Protein AF-A0ABD5VL37-F1 (afdb_monomer)

Sequence (344 aa):
MATPQQPAGGASASKTIEQARKVGYVAFLQRVPFAVDAHRLGYATGICEDYTLQQSQYANVDVPVSVLDNDFRDPDVERWTRVFERHEPNVGIIGDAFTEAEAREYVEVAQELRRAYPEATLVIVPKCEAAFDVIPDWVVLGYPAGSHAGKADHTPEEYSALADWRGRRLHLLGGAPQRRWTLIQELTQPTVTGLEPANIVGMDYNGFFANALRYGDVWYPVQPHWRTHDDSSLRERVRMSLEHAKAYWQQRGVWATHEDQSAVLSPDDPVFATRGTPFDPTEAELFDCEFGQPGGDEGSGVLVEYDDGIVLAYTSQKHRRFLEHRTGVYREHGDPQRVRAQQS

Organism: NCBI:txid755308

Solvent-accessible surface area (backbone atoms only — not comparable to full-atom values): 19843 Å² total; per-residue (Å²): 138,82,81,84,79,75,80,80,77,80,76,77,72,85,67,52,56,66,61,17,52,33,20,58,36,45,33,38,56,45,37,60,70,57,27,58,54,38,42,78,73,39,30,39,20,19,34,41,64,87,55,69,48,66,37,90,82,41,68,54,42,42,76,66,46,38,31,37,38,49,43,79,90,67,74,49,62,69,61,39,49,58,48,41,73,72,56,66,29,50,28,38,37,64,44,76,13,68,38,48,65,51,28,49,53,53,46,53,53,48,55,55,47,40,73,79,40,71,82,44,46,48,27,43,23,62,61,27,55,62,14,60,81,61,53,55,82,88,47,26,36,38,41,84,37,44,92,60,65,79,76,94,54,80,57,68,76,78,40,47,56,75,72,78,52,32,62,33,38,30,30,35,41,37,28,59,70,70,53,42,52,54,48,51,47,71,44,25,46,88,47,99,83,66,55,53,44,16,33,33,48,31,36,37,46,56,59,47,54,55,39,16,70,75,64,37,22,28,49,41,62,78,80,67,43,75,44,72,46,84,95,53,55,60,66,54,30,28,50,50,20,52,53,32,49,50,52,49,30,48,78,68,57,27,58,42,82,42,87,73,77,94,57,41,88,55,52,82,66,81,71,67,48,96,52,107,52,86,61,77,72,55,83,66,67,68,60,75,68,58,79,60,61,96,89,53,85,65,40,40,59,40,78,45,75,41,97,86,72,52,72,43,77,30,70,12,64,56,57,38,55,54,45,28,72,72,72,71,55,74,81,78,90,80,72,102,80,80,92,74,85,82,86,128

Structure (mmCIF, N/CA/C/O backbone):
data_AF-A0ABD5VL37-F1
#
_entry.id   AF-A0ABD5VL37-F1
#
loop_
_atom_site.group_PDB
_atom_site.id
_atom_site.type_symbol
_atom_site.label_atom_id
_atom_site.label_alt_id
_atom_site.label_comp_id
_atom_site.label_asym_id
_atom_site.label_entity_id
_atom_site.label_seq_id
_atom_site.pdbx_PDB_ins_code
_atom_site.Cartn_x
_atom_site.Cartn_y
_atom_site.Cartn_z
_atom_site.occupancy
_atom_site.B_iso_or_equiv
_atom_site.auth_seq_id
_atom_site.auth_comp_id
_atom_site.auth_asym_id
_atom_site.auth_atom_id
_atom_site.pdbx_PDB_model_num
ATOM 1 N N . MET A 1 1 ? -25.085 -36.045 28.035 1.00 38.19 1 MET A N 1
ATOM 2 C CA . MET A 1 1 ? -25.326 -34.662 27.579 1.00 38.19 1 MET A CA 1
ATOM 3 C C . MET A 1 1 ? -24.043 -33.890 27.807 1.00 38.19 1 MET A C 1
ATOM 5 O O . MET A 1 1 ? -23.740 -33.570 28.947 1.00 38.19 1 MET A O 1
ATOM 9 N N . ALA A 1 2 ? -23.234 -33.746 26.758 1.00 33.22 2 ALA A N 1
ATOM 10 C CA . ALA A 1 2 ? -21.977 -33.011 26.804 1.00 33.22 2 ALA A CA 1
ATOM 11 C C . ALA A 1 2 ? -22.249 -31.580 26.334 1.00 33.22 2 ALA A C 1
ATOM 13 O O . ALA A 1 2 ? -22.802 -31.376 25.255 1.00 33.22 2 ALA A O 1
ATOM 14 N N . THR A 1 3 ? -21.925 -30.614 27.183 1.00 30.27 3 THR A N 1
ATOM 15 C CA . THR A 1 3 ? -22.010 -29.184 26.890 1.00 30.27 3 THR A CA 1
ATOM 16 C C . THR A 1 3 ? -21.014 -28.845 25.775 1.00 30.27 3 THR A C 1
ATOM 18 O O . THR A 1 3 ? -19.848 -29.225 25.906 1.00 30.27 3 THR A O 1
ATOM 21 N N . PRO A 1 4 ? -21.403 -28.146 24.695 1.00 34.78 4 PRO A N 1
ATOM 22 C CA . PRO A 1 4 ? -20.442 -27.705 23.696 1.00 34.78 4 PRO A CA 1
ATOM 23 C C . PRO A 1 4 ? -19.591 -26.579 24.288 1.00 34.78 4 PRO A C 1
ATOM 25 O O . PRO A 1 4 ? -20.112 -25.545 24.706 1.00 34.78 4 PRO A O 1
ATOM 28 N N . GLN A 1 5 ? -18.278 -26.793 24.335 1.00 34.94 5 GLN A N 1
ATOM 29 C CA . GLN A 1 5 ? -17.292 -25.749 24.595 1.00 34.94 5 GLN A CA 1
ATOM 30 C C . GLN A 1 5 ? -17.316 -24.752 23.429 1.00 34.94 5 GLN A C 1
ATOM 32 O O . GLN A 1 5 ? -17.053 -25.123 22.286 1.00 34.94 5 GLN A O 1
ATOM 37 N N . GLN A 1 6 ? -17.643 -23.492 23.721 1.00 32.31 6 GLN A N 1
ATOM 38 C CA . GLN A 1 6 ? -17.420 -22.378 22.800 1.00 32.31 6 GLN A CA 1
ATOM 39 C C . GLN A 1 6 ? -15.919 -22.273 22.479 1.00 32.31 6 GLN A C 1
ATOM 41 O O . GLN A 1 6 ? -15.103 -22.391 23.401 1.00 32.31 6 GLN A O 1
ATOM 46 N N . PRO A 1 7 ? -15.523 -22.023 21.219 1.00 37.34 7 PRO A N 1
ATOM 47 C CA . PRO A 1 7 ? -14.140 -21.699 20.918 1.00 37.34 7 PRO A CA 1
ATOM 48 C C . PRO A 1 7 ? -13.801 -20.346 21.551 1.00 37.34 7 PRO A C 1
ATOM 50 O O . PRO A 1 7 ? -14.548 -19.375 21.423 1.00 37.34 7 PRO A O 1
ATOM 53 N N . ALA A 1 8 ? -12.681 -20.314 22.269 1.00 36.66 8 ALA A N 1
ATOM 54 C CA . ALA A 1 8 ? -12.146 -19.120 22.897 1.00 36.66 8 ALA A CA 1
ATOM 55 C C . ALA A 1 8 ? -11.928 -18.029 21.838 1.00 36.66 8 ALA A C 1
ATOM 57 O O . ALA A 1 8 ? -11.083 -18.168 20.955 1.00 36.66 8 ALA A O 1
ATOM 58 N N . GLY A 1 9 ? -12.696 -16.943 21.937 1.00 30.75 9 GLY A N 1
ATOM 59 C CA . GLY A 1 9 ? -12.384 -15.698 21.250 1.00 30.75 9 GLY A CA 1
ATOM 60 C C . GLY A 1 9 ? -11.008 -15.229 21.711 1.00 30.75 9 GLY A C 1
ATOM 61 O O . GLY A 1 9 ? -10.7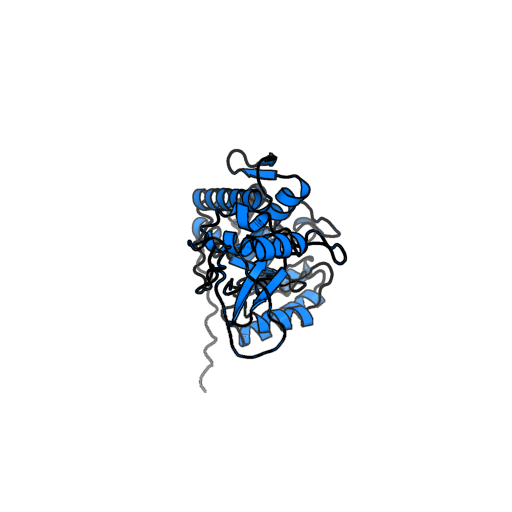87 -15.022 22.904 1.00 30.75 9 GLY A O 1
ATOM 62 N N . GLY A 1 10 ? -10.067 -15.129 20.774 1.00 30.67 10 GLY A N 1
ATOM 63 C CA . GLY A 1 10 ? -8.732 -14.620 21.046 1.00 30.67 10 GLY A CA 1
ATOM 64 C C . GLY A 1 10 ? -8.817 -13.165 21.486 1.00 30.67 10 GLY A C 1
ATOM 65 O O . GLY A 1 10 ? -9.015 -12.279 20.660 1.00 30.67 10 GLY A O 1
ATOM 66 N N . ALA A 1 11 ? -8.668 -12.918 22.785 1.00 35.88 11 ALA A N 1
ATOM 67 C CA . ALA A 1 11 ? -8.413 -11.585 23.304 1.00 35.88 11 ALA A CA 1
ATOM 68 C C . ALA A 1 11 ? -7.087 -11.086 22.706 1.00 35.88 11 ALA A C 1
ATOM 70 O O . ALA A 1 11 ? -6.032 -11.682 22.935 1.00 35.88 11 ALA A O 1
ATOM 71 N N . SER A 1 12 ? -7.150 -10.020 21.907 1.00 42.72 12 SER A N 1
ATOM 72 C CA . SER A 1 12 ? -5.971 -9.343 21.371 1.00 42.72 12 SER A CA 1
ATOM 73 C C . SER A 1 12 ? -5.113 -8.848 22.535 1.00 42.72 12 SER A C 1
ATOM 75 O O . SER A 1 12 ? -5.528 -7.964 23.282 1.00 42.72 12 SER A O 1
ATOM 77 N N . ALA A 1 13 ? -3.920 -9.416 22.711 1.00 46.31 13 ALA A N 1
ATOM 78 C CA . ALA A 1 13 ? -2.934 -8.863 23.629 1.00 46.31 13 ALA A CA 1
ATOM 79 C C . ALA A 1 13 ? -2.630 -7.412 23.215 1.00 46.31 13 ALA A C 1
ATOM 81 O O . ALA A 1 13 ? -2.354 -7.161 22.041 1.00 46.31 13 ALA A O 1
ATOM 82 N N . SER A 1 14 ? -2.689 -6.470 24.164 1.00 53.75 14 SER A N 1
ATOM 83 C CA . SER A 1 14 ? -2.317 -5.061 23.964 1.00 53.75 14 SER A CA 1
ATOM 84 C C . SER A 1 14 ? -0.944 -4.980 23.286 1.00 53.75 14 SER A C 1
ATOM 86 O O . SER A 1 14 ? 0.082 -5.229 23.926 1.00 53.75 14 SER A O 1
ATOM 88 N N . LYS A 1 15 ? -0.912 -4.646 21.990 1.00 65.88 15 LYS A N 1
ATOM 89 C CA . LYS A 1 15 ? 0.337 -4.415 21.257 1.00 65.88 15 LYS A CA 1
ATOM 90 C C . LYS A 1 15 ? 0.992 -3.147 21.783 1.00 65.88 15 LYS A C 1
ATOM 92 O O . LYS A 1 15 ? 0.322 -2.144 22.017 1.00 65.88 15 LYS A O 1
ATOM 97 N N . THR A 1 16 ? 2.313 -3.157 21.930 1.00 85.94 16 THR A N 1
ATOM 98 C CA . THR A 1 16 ? 3.035 -1.908 22.201 1.00 85.94 16 THR A CA 1
ATOM 99 C C . THR A 1 16 ? 2.900 -0.968 20.999 1.00 85.94 16 THR A C 1
ATOM 101 O O . THR A 1 16 ? 2.734 -1.421 19.867 1.00 85.94 16 THR A O 1
ATOM 104 N N . ILE A 1 17 ? 3.021 0.346 21.208 1.00 87.56 17 ILE A N 1
ATOM 105 C CA . ILE A 1 17 ? 2.983 1.343 20.116 1.00 87.56 17 ILE A CA 1
ATOM 106 C C . ILE A 1 17 ? 4.009 1.003 19.024 1.00 87.56 17 ILE A C 1
ATOM 108 O O . ILE A 1 17 ? 3.740 1.137 17.832 1.00 87.56 17 ILE A O 1
ATOM 112 N N . GLU A 1 18 ? 5.186 0.517 19.426 1.00 87.88 18 GLU A N 1
ATOM 113 C CA . GLU A 1 18 ? 6.237 0.097 18.499 1.00 87.88 18 GLU A CA 1
ATOM 114 C C . GLU A 1 18 ? 5.817 -1.094 17.634 1.00 87.88 18 GLU A C 1
ATOM 116 O O . GLU A 1 18 ? 6.098 -1.106 16.439 1.00 87.88 18 GLU A O 1
ATOM 121 N N . GLN A 1 19 ? 5.116 -2.070 18.214 1.00 89.25 19 GLN A N 1
ATOM 122 C CA . GLN A 1 19 ? 4.561 -3.202 17.471 1.00 89.25 19 GLN A CA 1
ATOM 123 C C . GLN A 1 19 ? 3.392 -2.779 16.579 1.00 89.25 19 GLN A C 1
ATOM 125 O O . GLN A 1 19 ? 3.244 -3.310 15.486 1.00 89.25 19 GLN A O 1
ATOM 130 N N . ALA A 1 20 ? 2.572 -1.834 17.039 1.00 91.06 20 ALA A N 1
ATOM 131 C CA . ALA A 1 20 ? 1.397 -1.347 16.327 1.00 91.06 20 ALA A CA 1
ATOM 132 C C . ALA A 1 20 ? 1.752 -0.533 15.071 1.00 91.06 20 ALA A C 1
ATOM 134 O O . ALA A 1 20 ? 1.003 -0.551 14.098 1.00 91.06 20 ALA A O 1
ATOM 135 N N . ARG A 1 21 ? 2.901 0.157 15.067 1.00 93.00 21 ARG A N 1
ATOM 136 C CA . ARG A 1 21 ? 3.382 0.941 13.914 1.00 93.00 21 ARG A CA 1
ATOM 137 C C . ARG A 1 21 ? 4.288 0.174 12.947 1.00 93.00 21 ARG A C 1
ATOM 139 O O . ARG A 1 21 ? 4.604 0.704 11.883 1.00 93.00 21 ARG A O 1
ATOM 146 N N . LYS A 1 22 ? 4.788 -1.004 13.333 1.00 92.75 22 LYS A N 1
ATOM 147 C CA . LYS A 1 22 ? 5.688 -1.804 12.496 1.00 92.75 22 LYS A CA 1
ATOM 148 C C . LYS A 1 22 ? 4.857 -2.587 11.486 1.00 92.75 22 LYS A C 1
ATOM 150 O O . LYS A 1 22 ? 4.144 -3.512 11.864 1.00 92.75 22 LYS A O 1
ATOM 155 N N . VAL A 1 23 ? 4.966 -2.216 10.215 1.00 93.81 23 VAL A N 1
ATOM 156 C CA . VAL A 1 23 ? 4.170 -2.836 9.149 1.00 93.81 23 VAL A CA 1
ATOM 157 C C . VAL A 1 23 ? 4.763 -4.165 8.710 1.00 93.81 23 VAL A C 1
ATOM 159 O O . VAL A 1 23 ? 5.974 -4.343 8.786 1.00 93.81 23 VAL A O 1
ATOM 162 N N . GLY A 1 24 ? 3.925 -5.084 8.230 1.00 93.12 24 GLY A N 1
ATOM 163 C CA . GLY A 1 24 ? 4.374 -6.343 7.631 1.00 93.12 24 GLY A CA 1
ATOM 164 C C . GLY A 1 24 ? 4.914 -6.168 6.211 1.00 93.12 24 GLY A C 1
ATOM 165 O O . GLY A 1 24 ? 5.783 -6.923 5.791 1.00 93.12 24 GLY A O 1
ATOM 166 N N . TYR A 1 25 ? 4.437 -5.151 5.491 1.00 94.75 25 TYR A N 1
ATOM 167 C CA . TYR A 1 25 ? 4.858 -4.849 4.126 1.00 94.75 25 TYR A CA 1
ATOM 168 C C . TYR A 1 25 ? 4.702 -3.362 3.796 1.00 94.75 25 TYR A C 1
ATOM 170 O O . TYR A 1 25 ? 3.870 -2.651 4.367 1.00 94.75 25 TYR A O 1
ATOM 178 N N . VAL A 1 26 ? 5.495 -2.907 2.828 1.00 95.69 26 VAL A N 1
ATOM 179 C CA . VAL A 1 26 ? 5.288 -1.646 2.112 1.00 95.69 26 VAL A CA 1
ATOM 180 C C . VAL A 1 26 ? 5.194 -1.994 0.636 1.00 95.69 26 VAL A C 1
ATOM 182 O O . VAL A 1 26 ? 6.132 -2.564 0.080 1.00 95.69 26 VAL A O 1
ATOM 185 N N . ALA A 1 27 ? 4.058 -1.688 0.026 1.00 95.06 27 ALA A N 1
ATOM 186 C CA . ALA A 1 27 ? 3.732 -2.108 -1.321 1.00 95.06 27 ALA A CA 1
ATOM 187 C C . ALA A 1 27 ? 4.026 -1.021 -2.358 1.00 95.06 27 ALA A C 1
ATOM 189 O O . ALA A 1 27 ? 3.894 0.182 -2.098 1.00 95.06 27 ALA A O 1
ATOM 190 N N . PHE A 1 28 ? 4.415 -1.463 -3.548 1.00 94.81 28 PHE A N 1
ATOM 191 C CA . PHE A 1 28 ? 4.570 -0.624 -4.725 1.00 94.81 28 PHE A CA 1
ATOM 192 C C . PHE A 1 28 ? 4.006 -1.355 -5.943 1.00 94.81 28 PHE A C 1
ATOM 194 O O . PHE A 1 28 ? 4.537 -2.377 -6.379 1.00 94.81 28 PHE A O 1
ATOM 201 N N . LEU A 1 29 ? 2.895 -0.838 -6.462 1.00 92.06 29 LEU A N 1
ATOM 202 C CA . LEU A 1 29 ? 2.087 -1.482 -7.488 1.00 92.06 29 LEU A CA 1
ATOM 203 C C . LEU A 1 29 ? 2.342 -0.758 -8.803 1.00 92.06 29 LEU A C 1
ATOM 205 O O . LEU A 1 29 ? 1.672 0.217 -9.149 1.00 92.06 29 LEU A O 1
ATOM 209 N N . GLN A 1 30 ? 3.392 -1.181 -9.496 1.00 85.56 30 GLN A N 1
ATOM 210 C CA . GLN A 1 30 ? 3.755 -0.687 -10.817 1.00 85.56 30 GLN A CA 1
ATOM 211 C C . GLN A 1 30 ? 4.263 -1.835 -11.671 1.00 85.56 30 GLN A C 1
ATOM 213 O O . GLN A 1 30 ? 4.620 -2.899 -11.177 1.00 85.56 30 GLN A O 1
ATOM 218 N N . ARG A 1 31 ? 4.299 -1.596 -12.976 1.00 80.56 31 ARG A N 1
ATOM 219 C CA . ARG A 1 31 ? 4.745 -2.568 -13.971 1.00 80.56 31 ARG A CA 1
ATOM 220 C C . ARG A 1 31 ? 6.269 -2.678 -13.982 1.00 80.56 31 ARG A C 1
ATOM 222 O O . ARG A 1 31 ? 6.979 -1.859 -13.385 1.00 80.56 31 ARG A O 1
ATOM 229 N N . VAL A 1 32 ? 6.792 -3.675 -14.685 1.00 77.69 32 VAL A N 1
ATOM 230 C CA . VAL A 1 32 ? 8.220 -3.715 -15.015 1.00 77.69 32 VAL A CA 1
ATOM 231 C C . VAL A 1 32 ? 8.608 -2.465 -15.827 1.00 77.69 32 VAL A C 1
ATOM 233 O O . VAL A 1 32 ? 7.781 -1.934 -16.572 1.00 77.69 32 VAL A O 1
ATOM 236 N N . PRO A 1 33 ? 9.837 -1.949 -15.674 1.00 82.75 33 PRO A N 1
ATOM 237 C CA . PRO A 1 33 ? 10.922 -2.462 -14.829 1.00 82.75 33 PRO A CA 1
ATOM 238 C C . PRO A 1 33 ? 10.853 -2.013 -13.357 1.00 82.75 33 PRO A C 1
ATOM 240 O O . PRO A 1 33 ? 11.613 -2.509 -12.531 1.00 82.75 33 PRO A O 1
ATOM 243 N N . PHE A 1 34 ? 9.936 -1.114 -12.991 1.00 83.69 34 PHE A N 1
ATOM 244 C CA . PHE A 1 34 ? 9.873 -0.543 -11.640 1.00 83.69 34 PHE A CA 1
ATOM 245 C C . PHE A 1 34 ? 9.532 -1.581 -10.561 1.00 83.69 34 PHE A C 1
ATOM 247 O O . PHE A 1 34 ? 10.034 -1.485 -9.443 1.00 83.69 34 PHE A O 1
ATOM 254 N N . ALA A 1 35 ? 8.724 -2.590 -10.905 1.00 86.94 35 ALA A N 1
ATOM 255 C CA . ALA A 1 35 ? 8.437 -3.732 -10.034 1.00 86.94 35 ALA A CA 1
ATOM 256 C C . ALA A 1 35 ? 9.712 -4.484 -9.620 1.00 86.94 35 ALA A C 1
ATOM 258 O O . ALA A 1 35 ? 9.875 -4.827 -8.453 1.00 86.94 35 ALA A O 1
ATOM 259 N N . VAL A 1 36 ? 10.645 -4.689 -10.557 1.00 86.81 36 VAL A N 1
ATOM 260 C CA . VAL A 1 36 ? 11.915 -5.390 -10.301 1.00 86.81 36 VAL A CA 1
ATOM 261 C C . VAL A 1 36 ? 12.754 -4.610 -9.290 1.00 86.81 36 VAL A C 1
ATOM 263 O O . VAL A 1 36 ? 13.263 -5.187 -8.330 1.00 86.81 36 VAL A O 1
ATOM 266 N N . ASP A 1 37 ? 12.866 -3.292 -9.465 1.00 88.94 37 ASP A N 1
ATOM 267 C CA . ASP A 1 37 ? 13.628 -2.441 -8.544 1.00 88.94 37 ASP A CA 1
ATOM 268 C C . ASP A 1 37 ? 12.991 -2.411 -7.154 1.00 88.94 37 ASP A C 1
ATOM 270 O O . ASP A 1 37 ? 13.684 -2.540 -6.144 1.00 88.94 37 ASP A O 1
ATOM 274 N N . ALA A 1 38 ? 11.664 -2.286 -7.091 1.00 93.12 38 ALA A N 1
ATOM 275 C CA . ALA A 1 38 ? 10.924 -2.315 -5.839 1.00 93.12 38 ALA A CA 1
ATOM 276 C C . ALA A 1 38 ? 11.124 -3.650 -5.104 1.00 93.12 38 ALA A C 1
ATOM 278 O O . ALA A 1 38 ? 11.466 -3.648 -3.918 1.00 93.12 38 ALA A O 1
ATOM 279 N N . HIS A 1 39 ? 11.016 -4.775 -5.813 1.00 91.06 39 HIS A N 1
ATOM 280 C CA . HIS A 1 39 ? 11.247 -6.102 -5.249 1.00 91.06 39 HIS A CA 1
ATOM 281 C C . HIS A 1 39 ? 12.684 -6.259 -4.724 1.00 91.06 39 HIS A C 1
ATOM 283 O O . HIS A 1 39 ? 12.880 -6.665 -3.580 1.00 91.06 39 HIS A O 1
ATOM 289 N N . ARG A 1 40 ? 13.706 -5.843 -5.491 1.00 89.31 40 ARG A N 1
ATOM 290 C CA . ARG A 1 40 ? 15.118 -5.842 -5.039 1.00 89.31 40 ARG A CA 1
ATOM 291 C C . ARG A 1 40 ? 15.335 -4.991 -3.787 1.00 89.31 40 ARG A C 1
ATOM 293 O O . ARG A 1 40 ? 16.184 -5.300 -2.951 1.00 89.31 40 ARG A O 1
ATOM 300 N N . LEU A 1 41 ? 14.561 -3.919 -3.636 1.00 92.94 41 LEU A N 1
ATOM 301 C CA . LEU A 1 41 ? 14.571 -3.068 -2.451 1.00 92.94 41 LEU A CA 1
ATOM 302 C C . LEU A 1 41 ? 13.730 -3.637 -1.293 1.00 92.94 41 LEU A C 1
ATOM 304 O O . LEU A 1 41 ? 13.768 -3.070 -0.200 1.00 92.94 41 LEU A O 1
ATOM 308 N N . GLY A 1 42 ? 13.047 -4.769 -1.464 1.00 93.12 42 GLY A N 1
ATOM 309 C CA . GLY A 1 42 ? 12.249 -5.440 -0.434 1.00 93.12 42 GLY A CA 1
ATOM 310 C C . GLY A 1 42 ? 10.844 -4.865 -0.251 1.00 93.12 42 GLY A C 1
ATOM 311 O O . GLY A 1 42 ? 10.277 -5.002 0.832 1.00 93.12 42 GLY A O 1
ATOM 312 N N . TYR A 1 43 ? 10.312 -4.174 -1.261 1.00 94.62 43 TYR A N 1
ATOM 313 C CA . TYR A 1 43 ? 8.897 -3.813 -1.318 1.00 94.62 43 TYR A CA 1
ATOM 314 C C . TYR A 1 43 ? 8.065 -5.026 -1.737 1.00 94.62 43 TYR A C 1
ATOM 316 O O . TYR A 1 43 ? 8.513 -5.835 -2.548 1.00 94.62 43 TYR A O 1
ATOM 324 N N . ALA A 1 44 ? 6.834 -5.104 -1.235 1.00 94.19 44 ALA A N 1
ATOM 325 C CA . ALA A 1 44 ? 5.839 -6.005 -1.799 1.00 94.19 44 ALA A CA 1
ATOM 326 C C . ALA A 1 44 ? 5.402 -5.465 -3.169 1.00 94.19 44 ALA A C 1
ATOM 328 O O . ALA A 1 44 ? 5.064 -4.284 -3.305 1.00 94.19 44 ALA A O 1
ATOM 329 N N . THR A 1 45 ? 5.447 -6.309 -4.189 1.00 93.69 45 THR A N 1
ATOM 330 C CA . THR A 1 45 ? 5.070 -5.945 -5.555 1.00 93.69 45 THR A CA 1
ATOM 331 C C . THR A 1 45 ? 3.628 -6.323 -5.823 1.00 93.69 45 THR A C 1
ATOM 333 O O . THR A 1 45 ? 3.055 -7.190 -5.167 1.00 93.69 45 THR A O 1
ATOM 336 N N . GLY A 1 46 ? 3.001 -5.637 -6.769 1.00 91.06 46 GLY A N 1
ATOM 337 C CA . GLY A 1 46 ? 1.590 -5.857 -7.008 1.00 91.06 46 GLY A CA 1
ATOM 338 C C . GLY A 1 46 ? 1.048 -5.146 -8.229 1.00 91.06 46 GLY A C 1
ATOM 339 O O . GLY A 1 46 ? 1.772 -4.444 -8.939 1.00 91.06 46 GLY A O 1
ATOM 340 N N . ILE A 1 47 ? -0.244 -5.339 -8.450 1.00 88.81 47 ILE A N 1
ATOM 341 C CA . ILE A 1 47 ? -0.997 -4.775 -9.569 1.00 88.81 47 ILE A CA 1
ATOM 342 C C . ILE A 1 47 ? -2.336 -4.234 -9.072 1.00 88.81 47 ILE A C 1
ATOM 344 O O . ILE A 1 47 ? -2.833 -4.656 -8.032 1.00 88.81 47 ILE A O 1
ATOM 348 N N . CYS A 1 48 ? -2.911 -3.317 -9.838 1.00 85.25 48 CYS A N 1
ATOM 349 C CA . CYS A 1 48 ? -4.352 -3.095 -9.847 1.00 85.25 48 CYS A CA 1
ATOM 350 C C . CYS A 1 48 ? -4.938 -4.084 -10.863 1.00 85.25 48 CYS A C 1
ATOM 352 O O . CYS A 1 48 ? -4.285 -4.387 -11.866 1.00 85.25 48 CYS A O 1
ATOM 354 N N . GLU A 1 49 ? -6.118 -4.633 -10.611 1.00 81.06 49 GLU A N 1
ATOM 355 C CA . GLU A 1 49 ? -6.730 -5.695 -11.418 1.00 81.06 49 GLU A CA 1
ATOM 356 C C . GLU A 1 49 ? -7.007 -5.307 -12.884 1.00 81.06 49 GLU A C 1
ATOM 358 O O . GLU A 1 49 ? -7.186 -6.191 -13.724 1.00 81.06 49 GLU A O 1
ATOM 363 N N . ASP A 1 50 ? -7.004 -4.012 -13.218 1.00 74.44 50 ASP A N 1
ATOM 364 C CA . ASP A 1 50 ? -7.126 -3.484 -14.583 1.00 74.44 50 ASP A CA 1
ATOM 365 C C . ASP A 1 50 ? -5.827 -3.601 -15.412 1.00 74.44 50 ASP A C 1
ATOM 367 O O . ASP A 1 50 ? -5.832 -3.361 -16.626 1.00 74.44 50 ASP A O 1
ATOM 371 N N . TYR A 1 51 ? -4.699 -3.997 -14.806 1.00 73.56 51 TYR A N 1
ATOM 372 C CA . TYR A 1 51 ? -3.441 -4.201 -15.525 1.00 73.56 51 TYR A CA 1
ATOM 373 C C . TYR A 1 51 ? -2.588 -5.369 -15.017 1.00 73.56 51 TYR A C 1
ATOM 375 O O . TYR A 1 51 ? -2.812 -5.958 -13.971 1.00 73.56 51 TYR A O 1
ATOM 383 N N . THR A 1 52 ? -1.553 -5.715 -15.788 1.00 75.69 52 THR A N 1
ATOM 384 C CA . THR A 1 52 ? -0.556 -6.734 -15.423 1.00 75.69 52 THR A CA 1
ATOM 385 C C . THR A 1 52 ? 0.815 -6.103 -15.205 1.00 75.69 52 THR A C 1
ATOM 387 O O . THR A 1 52 ? 1.074 -4.983 -15.654 1.00 75.69 52 THR A O 1
ATOM 390 N N . LEU A 1 53 ? 1.740 -6.850 -14.596 1.00 71.44 53 LEU A N 1
ATOM 391 C CA . LEU A 1 53 ? 3.135 -6.424 -14.454 1.00 71.44 53 LEU A CA 1
ATOM 392 C C . LEU A 1 53 ? 3.855 -6.217 -15.794 1.00 71.44 53 LEU A C 1
ATOM 394 O O . LEU A 1 53 ? 4.923 -5.621 -15.790 1.00 71.44 53 LEU A O 1
ATOM 398 N N . GLN A 1 54 ? 3.302 -6.693 -16.919 1.00 67.94 54 GLN A N 1
ATOM 399 C CA . GLN A 1 54 ? 3.928 -6.686 -18.253 1.00 67.94 54 GLN A CA 1
ATOM 400 C C . GLN A 1 54 ? 5.264 -7.452 -18.339 1.00 67.94 54 GLN A C 1
ATOM 402 O O . GLN A 1 54 ? 5.999 -7.325 -19.314 1.00 67.94 54 GLN A O 1
ATOM 407 N N . GLN A 1 55 ? 5.551 -8.313 -17.359 1.00 64.25 55 GLN A N 1
ATOM 408 C CA . GLN A 1 55 ? 6.801 -9.076 -17.288 1.00 64.25 55 GLN A CA 1
ATOM 409 C C . GLN A 1 55 ? 6.975 -10.105 -18.413 1.00 64.25 55 GLN A C 1
ATOM 411 O O . GLN A 1 55 ? 8.102 -10.406 -18.780 1.00 64.25 55 GLN A O 1
ATOM 416 N N . SER A 1 56 ? 5.887 -10.563 -19.047 1.00 67.38 56 SER A N 1
ATOM 417 C CA . SER A 1 56 ? 5.930 -11.507 -20.179 1.00 67.38 56 SER A CA 1
ATOM 418 C C . SER A 1 56 ? 6.665 -10.974 -21.416 1.00 67.38 56 SER A C 1
ATOM 420 O O . SER A 1 56 ? 6.898 -11.722 -22.360 1.00 67.38 56 SER A O 1
ATOM 422 N N . GLN A 1 57 ? 6.974 -9.675 -21.448 1.00 61.69 57 GLN A N 1
ATOM 423 C CA . GLN A 1 57 ? 7.779 -9.047 -22.496 1.00 61.69 57 GLN A CA 1
ATOM 424 C C . GLN A 1 57 ? 9.284 -9.304 -22.318 1.00 61.69 57 GLN A C 1
ATOM 426 O O . GLN A 1 57 ? 10.055 -9.040 -23.237 1.00 61.69 57 GLN A O 1
ATOM 431 N N . TYR A 1 58 ? 9.699 -9.823 -21.161 1.00 60.41 58 TYR A N 1
ATOM 432 C CA . TYR A 1 58 ? 11.088 -10.080 -20.810 1.00 60.41 58 TYR A CA 1
ATOM 433 C C . TYR A 1 58 ? 11.274 -11.570 -20.525 1.00 60.41 58 TYR A C 1
ATOM 435 O O . TYR A 1 58 ? 10.541 -12.165 -19.735 1.00 60.41 58 TYR A O 1
ATOM 443 N N . ALA A 1 59 ? 12.267 -12.184 -21.168 1.00 54.72 59 ALA A N 1
ATOM 444 C CA . ALA A 1 59 ? 12.630 -13.564 -20.875 1.00 54.72 59 ALA A CA 1
ATOM 445 C C . ALA A 1 59 ? 13.135 -13.673 -19.428 1.00 54.72 59 ALA A C 1
ATOM 447 O O . ALA A 1 59 ? 13.938 -12.849 -18.993 1.00 54.72 59 ALA A O 1
ATOM 448 N N . ASN A 1 60 ? 12.660 -14.688 -18.702 1.00 62.00 60 ASN A N 1
ATOM 449 C CA . ASN A 1 60 ? 13.070 -15.032 -17.334 1.00 62.00 60 ASN A CA 1
ATOM 450 C C . ASN A 1 60 ? 13.020 -13.850 -16.344 1.00 62.00 60 ASN A C 1
ATOM 452 O O . ASN A 1 60 ? 13.853 -13.730 -15.451 1.00 62.00 60 ASN A O 1
ATOM 456 N N . VAL A 1 61 ? 12.034 -12.963 -16.503 1.00 68.44 61 VAL A N 1
ATOM 457 C CA . VAL A 1 61 ? 11.653 -12.002 -15.465 1.00 68.44 61 VAL A CA 1
ATOM 458 C C . VAL A 1 61 ? 10.334 -12.462 -14.872 1.00 68.44 61 VAL A C 1
ATOM 460 O O . VAL A 1 61 ? 9.302 -12.446 -15.544 1.00 68.44 61 VAL A O 1
ATOM 463 N N . ASP A 1 62 ? 10.381 -12.854 -13.606 1.00 81.06 62 ASP A N 1
ATOM 464 C CA . ASP A 1 62 ? 9.207 -13.234 -12.835 1.00 81.06 62 ASP A CA 1
ATOM 465 C C . ASP A 1 62 ? 9.254 -12.567 -11.461 1.00 81.06 62 ASP A C 1
ATOM 467 O O . ASP A 1 62 ? 10.094 -12.891 -10.615 1.00 81.06 62 ASP A O 1
ATOM 471 N N . VAL A 1 63 ? 8.384 -11.573 -11.281 1.00 85.69 63 VAL A N 1
ATOM 472 C CA . VAL A 1 63 ? 8.220 -10.811 -10.046 1.00 85.69 63 VAL A CA 1
ATOM 473 C C . VAL A 1 63 ? 6.862 -11.181 -9.442 1.00 85.69 63 VAL A C 1
ATOM 475 O O . VAL A 1 63 ? 5.852 -11.117 -10.147 1.00 85.69 63 VAL A O 1
ATOM 478 N N . PRO A 1 64 ? 6.794 -11.539 -8.147 1.00 89.31 64 PRO A N 1
ATOM 479 C CA . PRO A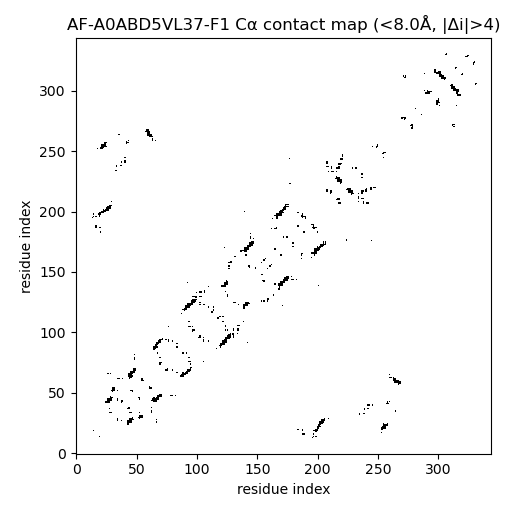 1 64 ? 5.544 -11.966 -7.536 1.00 89.31 64 PRO A CA 1
ATOM 480 C C . PRO A 1 64 ? 4.507 -10.838 -7.495 1.00 89.31 64 PRO A C 1
ATOM 482 O O . PRO A 1 64 ? 4.827 -9.660 -7.308 1.00 89.31 64 PRO A O 1
ATOM 485 N N . VAL A 1 65 ? 3.236 -11.213 -7.625 1.00 92.19 65 VAL A N 1
ATOM 486 C CA . VAL A 1 65 ? 2.096 -10.335 -7.335 1.00 92.19 65 VAL A CA 1
ATOM 487 C C . VAL A 1 65 ? 1.665 -10.603 -5.894 1.00 92.19 65 VAL A C 1
ATOM 489 O O . VAL A 1 65 ? 0.778 -11.407 -5.640 1.00 92.19 65 VAL A O 1
ATOM 492 N N . SER A 1 66 ? 2.321 -9.952 -4.936 1.00 94.25 66 SER A N 1
ATOM 493 C CA . SER A 1 66 ? 2.044 -10.108 -3.499 1.00 94.25 66 SER A CA 1
ATOM 494 C C . SER A 1 66 ? 0.864 -9.250 -3.035 1.00 94.25 66 SER A C 1
ATOM 496 O O . SER A 1 66 ? 0.233 -9.558 -2.022 1.00 94.25 66 SER A O 1
ATOM 498 N N . VAL A 1 67 ? 0.569 -8.164 -3.757 1.00 95.75 67 VAL A N 1
ATOM 499 C CA . VAL A 1 67 ? -0.547 -7.251 -3.478 1.00 95.75 67 VAL A CA 1
ATOM 500 C C . VAL A 1 67 ? -1.419 -7.079 -4.719 1.00 95.75 67 VAL A C 1
ATOM 502 O O . VAL A 1 67 ? -0.917 -6.773 -5.800 1.00 95.75 67 VAL A O 1
ATOM 505 N N . LEU A 1 68 ? -2.727 -7.240 -4.551 1.00 96.56 68 LEU A N 1
ATOM 506 C CA . LEU A 1 68 ? -3.733 -6.939 -5.563 1.00 96.56 68 LEU A CA 1
ATOM 507 C C . LEU A 1 68 ? -4.640 -5.817 -5.064 1.00 96.56 68 LEU A C 1
ATOM 509 O O . LEU A 1 68 ? -5.266 -5.950 -4.013 1.00 96.56 68 LEU A O 1
ATOM 513 N N . ASP A 1 69 ? -4.698 -4.737 -5.829 1.00 93.56 69 ASP A N 1
ATOM 514 C CA . ASP A 1 69 ? -5.598 -3.606 -5.609 1.00 93.56 69 ASP A CA 1
ATOM 515 C C . ASP A 1 69 ? -6.790 -3.656 -6.569 1.00 93.56 69 ASP A C 1
ATOM 517 O O . ASP A 1 69 ? -6.719 -4.346 -7.591 1.00 93.56 69 ASP A O 1
ATOM 521 N N . ASN A 1 70 ? -7.872 -2.956 -6.226 1.00 90.38 70 ASN A N 1
ATOM 522 C CA . ASN A 1 70 ? -9.044 -2.813 -7.083 1.00 90.38 70 ASN A CA 1
ATOM 523 C C . ASN A 1 70 ? -9.016 -1.486 -7.870 1.00 90.38 70 ASN A C 1
ATOM 525 O O . ASN A 1 70 ? -8.545 -0.457 -7.379 1.00 90.38 70 ASN A O 1
ATOM 529 N N . ASP A 1 71 ? -9.623 -1.456 -9.055 1.00 83.94 71 ASP A N 1
ATOM 530 C CA . ASP A 1 71 ? -9.809 -0.254 -9.844 1.00 83.94 71 ASP A CA 1
ATOM 531 C C . ASP A 1 71 ? -11.027 0.456 -9.287 1.00 83.94 71 ASP A C 1
ATOM 533 O O . ASP A 1 71 ? -12.168 0.262 -9.706 1.00 83.94 71 ASP A O 1
ATOM 537 N N . PHE A 1 72 ? -10.776 1.308 -8.302 1.00 78.56 72 PHE A N 1
ATOM 538 C CA . PHE A 1 72 ? -11.806 2.119 -7.665 1.00 78.56 72 PHE A CA 1
ATOM 539 C C . PHE A 1 72 ? -12.573 3.020 -8.650 1.00 78.56 72 PHE A C 1
ATOM 541 O O . PHE A 1 72 ? -13.619 3.559 -8.295 1.00 78.56 72 PHE A O 1
ATOM 548 N N . ARG A 1 73 ? -12.073 3.231 -9.879 1.00 75.69 73 ARG A N 1
ATOM 549 C CA . ARG A 1 73 ? -12.767 4.033 -10.900 1.00 75.69 73 ARG A CA 1
ATOM 550 C C . ARG A 1 73 ? -13.754 3.229 -11.732 1.00 75.69 73 ARG A C 1
ATOM 552 O O . ARG A 1 73 ? -14.624 3.841 -12.351 1.00 75.69 73 ARG A O 1
ATOM 559 N N . ASP A 1 74 ? -13.599 1.916 -11.765 1.00 80.44 74 ASP A N 1
ATOM 560 C CA . ASP A 1 74 ? -14.473 0.973 -12.455 1.00 80.44 74 ASP A CA 1
ATOM 561 C C . ASP A 1 74 ? -14.610 -0.295 -11.597 1.00 80.44 74 ASP A C 1
ATOM 563 O O . ASP A 1 74 ? -14.108 -1.351 -11.986 1.00 80.44 74 ASP A O 1
ATOM 567 N N . PRO A 1 75 ? -15.206 -0.196 -10.390 1.00 85.00 75 PRO A N 1
ATOM 568 C CA . PRO A 1 75 ? -15.214 -1.298 -9.438 1.00 85.00 75 PRO A CA 1
ATOM 569 C C . PRO A 1 75 ? -16.015 -2.487 -9.978 1.00 85.00 75 PRO A C 1
ATOM 571 O O . PRO A 1 75 ? -17.191 -2.365 -10.319 1.00 85.00 75 PRO A O 1
ATOM 574 N N . ASP A 1 76 ? -15.368 -3.650 -10.023 1.00 90.81 76 ASP A N 1
ATOM 575 C CA . ASP A 1 76 ? -15.954 -4.916 -10.463 1.00 90.81 76 ASP A CA 1
ATOM 576 C C . ASP A 1 76 ? -15.379 -6.051 -9.605 1.00 90.81 76 ASP A C 1
ATOM 578 O O . ASP A 1 76 ? -14.258 -6.525 -9.820 1.00 90.81 76 ASP A O 1
ATOM 582 N N . VAL A 1 77 ? -16.152 -6.475 -8.602 1.00 93.81 77 VAL A N 1
ATOM 583 C CA . VAL A 1 77 ? -15.716 -7.483 -7.628 1.00 93.81 77 VAL A CA 1
ATOM 584 C C . VAL A 1 77 ? -15.544 -8.867 -8.261 1.00 93.81 77 VAL A C 1
ATOM 586 O O . VAL A 1 77 ? -14.671 -9.628 -7.852 1.00 93.81 77 VAL A O 1
ATOM 589 N N . GLU A 1 78 ? -16.302 -9.199 -9.310 1.00 94.12 78 GLU A N 1
ATOM 590 C CA . GLU A 1 78 ? -16.162 -10.477 -10.017 1.00 94.12 78 GLU A CA 1
ATOM 591 C C . GLU A 1 78 ? -14.880 -10.511 -10.856 1.00 94.12 78 GLU A C 1
ATOM 593 O O . GLU A 1 78 ? -14.174 -11.525 -10.925 1.00 94.12 78 GLU A O 1
ATOM 598 N N . ARG A 1 79 ? -14.551 -9.400 -11.527 1.00 92.62 79 ARG A N 1
ATOM 599 C CA . ARG A 1 79 ? -13.263 -9.231 -12.212 1.00 92.62 79 ARG A CA 1
ATOM 600 C C . ARG A 1 79 ? -12.120 -9.312 -11.214 1.00 92.62 79 ARG A C 1
ATOM 602 O O . ARG A 1 79 ? -11.182 -10.069 -11.461 1.00 92.62 79 ARG A O 1
ATOM 609 N N . TRP A 1 80 ? -12.227 -8.604 -10.097 1.00 95.88 80 TRP A N 1
ATOM 610 C CA . TRP A 1 80 ? -11.211 -8.605 -9.055 1.00 95.88 80 TRP A CA 1
ATOM 611 C C . TRP A 1 80 ? -10.976 -10.007 -8.475 1.00 95.88 80 TRP A C 1
ATOM 613 O O . TRP A 1 80 ? -9.838 -10.474 -8.466 1.00 95.88 80 TRP A O 1
ATOM 623 N N . THR A 1 81 ? -12.035 -10.743 -8.115 1.00 96.94 81 THR A N 1
ATOM 624 C CA . THR A 1 81 ? -11.933 -12.115 -7.585 1.00 96.94 81 THR A CA 1
ATOM 625 C C . THR A 1 81 ? -11.252 -13.064 -8.572 1.00 96.94 81 THR A C 1
ATOM 627 O O . THR A 1 81 ? -10.363 -13.817 -8.184 1.00 96.94 81 THR A O 1
ATOM 630 N N . ARG A 1 82 ? -11.563 -12.982 -9.873 1.00 95.94 82 ARG A N 1
ATOM 631 C CA . ARG A 1 82 ? -10.879 -13.800 -10.897 1.00 95.94 82 ARG A CA 1
ATOM 632 C C . ARG A 1 82 ? -9.384 -13.495 -11.012 1.00 95.94 82 ARG A C 1
ATOM 634 O O . ARG A 1 82 ? -8.601 -14.378 -11.367 1.00 95.94 82 ARG A O 1
ATOM 641 N N . VAL A 1 83 ? -8.980 -12.245 -10.787 1.00 93.56 83 VAL A N 1
ATOM 642 C CA . VAL A 1 83 ? -7.562 -11.853 -10.776 1.00 93.56 83 VAL A CA 1
ATOM 643 C C . VAL A 1 83 ? -6.899 -12.318 -9.480 1.00 93.56 83 VAL A C 1
ATOM 645 O O . VAL A 1 83 ? -5.782 -12.834 -9.533 1.00 93.56 83 VAL A O 1
ATOM 648 N N . PHE A 1 84 ? -7.603 -12.234 -8.349 1.00 96.88 84 PHE A N 1
ATOM 649 C CA . PHE A 1 84 ? -7.150 -12.765 -7.066 1.00 96.88 84 PHE A CA 1
ATOM 650 C C . PHE A 1 84 ? -6.855 -14.264 -7.162 1.00 96.88 84 PHE A C 1
ATOM 652 O O . PHE A 1 84 ? -5.744 -14.681 -6.866 1.00 96.88 84 PHE A O 1
ATOM 659 N N . GLU A 1 85 ? -7.798 -15.071 -7.650 1.00 95.75 85 GLU A N 1
ATOM 660 C CA . GLU A 1 85 ? -7.635 -16.528 -7.790 1.00 95.75 85 GLU A CA 1
ATOM 661 C C . GLU A 1 85 ? -6.508 -16.915 -8.756 1.00 95.75 85 GLU A C 1
ATOM 663 O O . GLU A 1 85 ? -5.893 -17.968 -8.618 1.00 95.75 85 GLU A O 1
ATOM 668 N N . ARG A 1 86 ? -6.220 -16.069 -9.752 1.00 93.88 86 ARG A N 1
ATOM 669 C CA . ARG A 1 86 ? -5.132 -16.303 -10.708 1.00 93.88 86 ARG A CA 1
ATOM 670 C C . ARG A 1 86 ? -3.753 -16.089 -10.092 1.00 93.88 86 ARG A C 1
ATOM 672 O O . ARG A 1 86 ? -2.814 -16.780 -10.479 1.00 93.88 86 ARG A O 1
ATOM 679 N N . HIS A 1 87 ? -3.621 -15.071 -9.247 1.00 92.31 87 HIS A N 1
ATOM 680 C CA . HIS A 1 87 ? -2.330 -14.617 -8.730 1.00 92.31 87 HIS A CA 1
ATOM 681 C C . HIS A 1 87 ? -2.066 -15.039 -7.284 1.00 92.31 87 HIS A C 1
ATOM 683 O O . HIS A 1 87 ? -0.914 -15.019 -6.870 1.00 92.31 87 HIS A O 1
ATOM 689 N N . GLU A 1 88 ? -3.112 -15.411 -6.547 1.00 95.06 88 GLU A N 1
ATOM 690 C CA . GLU A 1 88 ? -3.084 -15.809 -5.137 1.00 95.06 88 GLU A CA 1
ATOM 691 C C . GLU A 1 88 ? -2.258 -14.847 -4.257 1.00 95.06 88 GLU A C 1
ATOM 693 O O . GLU A 1 88 ? -1.335 -15.272 -3.556 1.00 95.06 88 GLU A O 1
ATOM 698 N N . PRO A 1 89 ? -2.548 -13.530 -4.293 1.00 95.19 89 PRO A N 1
ATOM 699 C CA . PRO A 1 89 ? -1.725 -12.542 -3.611 1.00 95.19 89 PRO A CA 1
ATOM 700 C C . PRO A 1 89 ? -1.815 -12.699 -2.087 1.00 95.19 89 PRO A C 1
ATOM 702 O O . PRO A 1 89 ? -2.852 -13.062 -1.526 1.00 95.19 89 PRO A O 1
ATOM 705 N N . ASN A 1 90 ? -0.747 -12.326 -1.379 1.00 95.25 90 ASN A N 1
ATOM 706 C CA . ASN A 1 90 ? -0.747 -12.281 0.088 1.00 95.25 90 ASN A CA 1
ATOM 707 C C . ASN A 1 90 ? -1.699 -11.213 0.640 1.00 95.25 90 ASN A C 1
ATOM 709 O O . ASN A 1 90 ? -2.155 -11.314 1.781 1.00 95.25 90 ASN A O 1
ATOM 713 N N . VAL A 1 91 ? -1.965 -10.167 -0.142 1.00 97.25 91 VAL A N 1
ATOM 714 C CA . VAL A 1 91 ? -2.817 -9.039 0.228 1.00 97.25 91 VAL A CA 1
ATOM 715 C C . VAL A 1 91 ? -3.781 -8.740 -0.912 1.00 97.25 91 VAL A C 1
ATOM 717 O O . VAL A 1 91 ? -3.349 -8.506 -2.037 1.00 97.25 91 VAL A O 1
ATOM 720 N N . GLY A 1 92 ? -5.075 -8.685 -0.611 1.00 97.81 92 GLY A N 1
ATOM 721 C CA . GLY A 1 92 ? -6.107 -8.273 -1.556 1.00 97.81 92 GLY A CA 1
ATOM 722 C C . GLY A 1 92 ? -6.926 -7.104 -1.018 1.00 97.81 92 GLY A C 1
ATOM 723 O O . GLY A 1 92 ? -7.539 -7.231 0.041 1.00 97.81 92 GLY A O 1
ATOM 724 N N . ILE A 1 93 ? -6.948 -5.987 -1.741 1.00 97.81 93 ILE A N 1
ATOM 725 C CA . ILE A 1 93 ? -7.823 -4.839 -1.482 1.00 97.81 93 ILE A CA 1
ATOM 726 C C . ILE A 1 93 ? -9.057 -5.000 -2.362 1.00 97.81 93 ILE A C 1
ATOM 728 O O . ILE A 1 93 ? -8.957 -4.907 -3.578 1.00 97.81 93 ILE A O 1
ATOM 732 N N . ILE A 1 94 ? -10.193 -5.316 -1.738 1.00 97.56 94 ILE A N 1
ATOM 733 C CA . ILE A 1 94 ? -11.416 -5.739 -2.433 1.00 97.56 94 ILE A CA 1
ATOM 734 C C . ILE A 1 94 ? -12.122 -4.546 -3.081 1.00 97.56 94 ILE A C 1
ATOM 736 O O . ILE A 1 94 ? -12.567 -4.642 -4.222 1.00 97.56 94 ILE A O 1
ATOM 740 N N . GLY A 1 95 ? -12.256 -3.436 -2.350 1.00 93.81 95 GLY A N 1
ATOM 741 C CA . GLY A 1 95 ? -13.023 -2.293 -2.831 1.00 93.81 95 GLY A CA 1
ATOM 742 C C . GLY A 1 95 ? -13.320 -1.209 -1.802 1.00 93.81 95 GLY A C 1
ATOM 743 O O . GLY A 1 95 ? -13.204 -1.406 -0.585 1.00 93.81 95 GLY A O 1
ATOM 744 N N . ASP A 1 96 ? -13.770 -0.077 -2.343 1.00 93.38 96 ASP A N 1
ATOM 745 C CA . ASP A 1 96 ? -14.327 1.067 -1.626 1.00 93.38 96 ASP A CA 1
ATOM 746 C C . ASP A 1 96 ? -15.828 0.853 -1.371 1.00 93.38 96 ASP A C 1
ATOM 748 O O . ASP A 1 96 ? -16.616 0.723 -2.307 1.00 93.38 96 ASP A O 1
ATOM 752 N N . ALA A 1 97 ? -16.226 0.786 -0.098 1.00 94.56 97 ALA A N 1
ATOM 753 C CA . ALA A 1 97 ? -17.607 0.569 0.335 1.00 94.56 97 ALA A CA 1
ATOM 754 C C . ALA A 1 97 ? -18.274 1.900 0.714 1.00 94.56 97 ALA A C 1
ATOM 756 O O . ALA A 1 97 ? -18.168 2.361 1.857 1.00 94.56 97 ALA A O 1
ATOM 757 N N . PHE A 1 98 ? -18.970 2.517 -0.242 1.00 92.75 98 PHE A N 1
ATOM 758 C CA . PHE A 1 98 ? -19.720 3.769 -0.065 1.00 92.75 98 PHE A CA 1
ATOM 759 C C . PHE A 1 98 ? -21.052 3.571 0.653 1.00 92.75 98 PHE A C 1
ATOM 761 O O . PHE A 1 98 ? -21.603 4.513 1.220 1.00 92.75 98 PHE A O 1
ATOM 768 N N . THR A 1 99 ? -21.546 2.340 0.694 1.00 94.38 99 THR A N 1
ATOM 769 C CA . THR A 1 99 ? -22.808 1.965 1.323 1.00 94.38 99 THR A CA 1
ATOM 770 C C . THR A 1 99 ? -22.658 0.726 2.201 1.00 94.38 99 THR A C 1
ATOM 772 O O . THR A 1 99 ? -21.742 -0.082 2.044 1.00 94.38 99 THR A O 1
ATOM 775 N N . GLU A 1 100 ? -23.612 0.536 3.113 1.00 97.12 100 GLU A N 1
ATOM 776 C CA . GLU A 1 100 ? -23.717 -0.695 3.902 1.00 97.12 100 GLU A CA 1
ATOM 777 C C . GLU A 1 100 ? -23.878 -1.938 3.007 1.00 97.12 100 GLU A C 1
ATOM 779 O O . GLU A 1 100 ? -23.342 -2.998 3.316 1.00 97.12 100 GLU A O 1
ATOM 784 N N . ALA A 1 101 ? -24.601 -1.814 1.887 1.00 97.56 101 ALA A N 1
ATOM 785 C CA . ALA A 1 101 ? -24.839 -2.916 0.957 1.00 97.56 101 ALA A CA 1
ATOM 786 C C . ALA A 1 101 ? -23.540 -3.388 0.285 1.00 97.56 101 ALA A C 1
ATOM 788 O O . ALA A 1 101 ? -23.257 -4.582 0.308 1.00 97.56 101 ALA A O 1
ATOM 789 N N . GLU A 1 102 ? -22.721 -2.459 -0.215 1.00 96.19 102 GLU A N 1
ATOM 790 C CA . GLU A 1 102 ? -21.395 -2.773 -0.773 1.00 96.19 102 GLU A CA 1
ATOM 791 C C . GLU A 1 102 ? -20.473 -3.371 0.297 1.00 96.19 102 GLU A C 1
ATOM 793 O O . GLU A 1 102 ? -19.772 -4.348 0.048 1.00 96.19 102 GLU A O 1
ATOM 798 N N . ALA A 1 103 ? -20.512 -2.851 1.532 1.00 98.00 103 ALA A N 1
ATOM 799 C CA . ALA A 1 103 ? -19.751 -3.434 2.635 1.00 98.00 103 ALA A CA 1
ATOM 800 C C . ALA A 1 103 ? -20.158 -4.895 2.905 1.00 98.00 103 ALA A C 1
ATOM 802 O O . ALA A 1 103 ? -19.291 -5.736 3.140 1.00 98.00 103 ALA A O 1
ATOM 803 N N . ARG A 1 104 ? -21.460 -5.216 2.858 1.00 98.56 104 ARG A N 1
ATOM 804 C CA . ARG A 1 104 ? -21.962 -6.594 3.012 1.00 98.56 104 ARG A CA 1
ATOM 805 C C . ARG A 1 104 ? -21.484 -7.493 1.875 1.00 98.56 104 ARG A C 1
ATOM 807 O O . ARG A 1 104 ? -20.973 -8.571 2.160 1.00 98.56 104 ARG A O 1
ATOM 814 N N . GLU A 1 105 ? -21.585 -7.028 0.634 1.00 98.12 105 GLU A N 1
ATOM 815 C CA . GLU A 1 105 ? -21.110 -7.746 -0.553 1.00 98.12 105 GLU A CA 1
ATOM 816 C C . GLU A 1 105 ? -19.613 -8.074 -0.455 1.00 98.12 105 GLU A C 1
ATOM 818 O O . GLU A 1 105 ? -19.210 -9.233 -0.559 1.00 98.12 105 GLU A O 1
ATOM 823 N N . TYR A 1 106 ? -18.774 -7.085 -0.138 1.00 98.50 106 TYR A N 1
ATOM 824 C CA . TYR A 1 106 ? -17.338 -7.311 0.023 1.00 98.50 106 TYR A CA 1
ATOM 825 C C . TYR A 1 106 ? -17.008 -8.216 1.213 1.00 98.50 106 TYR A C 1
ATOM 827 O O . TYR A 1 106 ? -16.052 -8.990 1.149 1.00 98.50 106 TYR A O 1
ATOM 835 N N . VAL A 1 107 ? -17.784 -8.166 2.301 1.00 98.69 107 VAL A N 1
ATOM 836 C CA . VAL A 1 107 ? -17.621 -9.088 3.435 1.00 98.69 107 VAL A CA 1
ATOM 837 C C . VAL A 1 107 ? -17.972 -10.524 3.043 1.00 98.69 107 VAL A C 1
ATOM 839 O O . VAL A 1 107 ? -17.286 -11.442 3.492 1.00 98.69 107 VAL A O 1
ATOM 842 N N . GLU A 1 108 ? -18.996 -10.743 2.219 1.00 98.44 108 GLU A N 1
ATOM 843 C CA . GLU A 1 108 ? -19.342 -12.071 1.696 1.00 98.44 108 GLU A CA 1
ATOM 844 C C . GLU A 1 108 ? -18.199 -12.634 0.844 1.00 98.44 108 GLU A C 1
ATOM 846 O O . GLU A 1 108 ? -17.698 -13.723 1.140 1.00 98.44 108 GLU A O 1
ATOM 851 N N . VAL A 1 109 ? -17.684 -11.843 -0.103 1.00 98.25 109 VAL A N 1
ATOM 852 C CA . VAL A 1 109 ? -16.506 -12.206 -0.911 1.00 98.25 109 VAL A CA 1
ATOM 853 C C . VAL A 1 109 ? -15.296 -12.493 -0.021 1.00 98.25 109 VAL A C 1
ATOM 855 O O . VAL A 1 109 ? -14.619 -13.513 -0.178 1.00 98.25 109 VAL A O 1
ATOM 858 N N . ALA A 1 110 ? -15.047 -11.652 0.986 1.00 98.38 110 ALA A N 1
ATOM 859 C CA . ALA A 1 110 ? -13.935 -11.855 1.904 1.00 98.38 110 ALA A CA 1
ATOM 860 C C . ALA A 1 110 ? -14.070 -13.161 2.705 1.00 98.38 110 ALA A C 1
ATOM 862 O O . ALA A 1 110 ? -13.074 -13.829 2.989 1.00 98.38 110 ALA A O 1
ATOM 863 N N . GLN A 1 111 ? -15.289 -13.541 3.098 1.00 98.19 111 GLN A N 1
ATOM 864 C CA . GLN A 1 111 ? -15.539 -14.794 3.810 1.00 98.19 111 GLN A CA 1
ATOM 865 C C . GLN A 1 111 ? -15.286 -16.016 2.931 1.00 98.19 111 GLN A C 1
ATOM 867 O O . GLN A 1 111 ? -14.767 -17.017 3.431 1.00 98.19 111 GLN A O 1
ATOM 872 N N . GLU A 1 112 ? -15.656 -15.957 1.655 1.00 97.69 112 GLU A N 1
ATOM 873 C CA . GLU A 1 112 ? -15.393 -17.027 0.696 1.00 97.69 112 GLU A CA 1
ATOM 874 C C . GLU A 1 112 ? -13.895 -17.186 0.452 1.00 97.69 112 GLU A C 1
ATOM 876 O O . GLU A 1 112 ? -13.349 -18.271 0.680 1.00 97.69 112 GLU A O 1
ATOM 881 N N . LEU A 1 113 ? -13.210 -16.089 0.124 1.00 97.31 113 LEU A N 1
ATOM 882 C CA . LEU A 1 113 ? -11.768 -16.095 -0.108 1.00 97.31 113 LEU A CA 1
ATOM 883 C C . LEU A 1 113 ? -10.991 -16.533 1.124 1.00 97.31 113 LEU A C 1
ATOM 885 O O . LEU A 1 113 ? -10.072 -17.329 1.001 1.00 97.31 113 LEU A O 1
ATOM 889 N N . ARG A 1 114 ? -11.392 -16.127 2.332 1.00 96.50 114 ARG A N 1
ATOM 890 C CA . ARG A 1 114 ? -10.736 -16.582 3.566 1.00 96.50 114 ARG A CA 1
ATOM 891 C C . ARG A 1 114 ? -10.808 -18.101 3.765 1.00 96.50 114 ARG A C 1
ATOM 893 O O . ARG A 1 114 ? -9.929 -18.665 4.412 1.00 96.50 114 ARG A O 1
ATOM 900 N N . ARG A 1 115 ? -11.848 -18.782 3.268 1.00 95.81 115 ARG A N 1
ATOM 901 C CA . ARG A 1 115 ? -11.944 -20.252 3.373 1.00 95.81 115 ARG A CA 1
ATOM 902 C C . ARG A 1 115 ? -10.951 -20.944 2.442 1.00 95.81 115 ARG A C 1
ATOM 904 O O . ARG A 1 115 ? -10.400 -21.969 2.830 1.00 95.81 115 ARG A O 1
ATOM 911 N N . ALA A 1 116 ? -10.749 -20.397 1.246 1.00 96.31 116 ALA A N 1
ATOM 912 C CA . ALA A 1 116 ? -9.823 -20.934 0.251 1.00 96.31 116 ALA A CA 1
ATOM 913 C C . ALA A 1 116 ? -8.363 -20.511 0.513 1.00 96.31 116 ALA A C 1
ATOM 915 O O . ALA A 1 116 ? -7.448 -21.313 0.354 1.00 96.31 116 ALA A O 1
ATOM 916 N N . TYR A 1 117 ? -8.167 -19.285 0.997 1.00 96.62 117 TYR A N 1
ATOM 917 C CA . TYR A 1 117 ? -6.886 -18.604 1.183 1.00 96.62 117 TYR A CA 1
ATOM 918 C C . TYR A 1 117 ? -6.783 -18.038 2.612 1.00 96.62 117 TYR A C 1
ATOM 920 O O . TYR A 1 117 ? -6.830 -16.823 2.817 1.00 96.62 117 TYR A O 1
ATOM 928 N N . PRO A 1 118 ? -6.666 -18.899 3.641 1.00 94.75 118 PRO A N 1
ATOM 929 C CA . PRO A 1 118 ? -6.746 -18.482 5.046 1.00 94.75 118 PRO A CA 1
ATOM 930 C C . PRO A 1 118 ? -5.631 -17.528 5.495 1.00 94.75 118 PRO A C 1
ATOM 932 O O . PRO A 1 118 ? -5.826 -16.788 6.459 1.00 94.75 118 PRO A O 1
ATOM 935 N N . GLU A 1 119 ? -4.495 -17.529 4.796 1.00 92.81 119 GLU A N 1
ATOM 936 C CA . GLU A 1 119 ? -3.337 -16.676 5.095 1.00 92.81 119 GLU A CA 1
ATOM 937 C C . GLU A 1 119 ? -3.394 -15.307 4.394 1.00 92.81 119 GLU A C 1
ATOM 939 O O . GLU A 1 119 ? -2.596 -14.420 4.704 1.00 92.81 119 GLU A O 1
ATOM 944 N N . ALA A 1 120 ? -4.331 -15.105 3.460 1.00 95.50 120 ALA A N 1
ATOM 945 C CA . ALA A 1 120 ? -4.449 -13.846 2.738 1.00 95.50 120 ALA A CA 1
ATOM 946 C C . ALA A 1 120 ? -4.956 -12.722 3.653 1.00 95.50 120 ALA A C 1
ATOM 948 O O . ALA A 1 120 ? -5.914 -12.865 4.420 1.00 95.50 120 ALA A O 1
ATOM 949 N N . THR A 1 121 ? -4.330 -11.554 3.542 1.00 97.62 121 THR A N 1
ATOM 950 C CA . THR A 1 121 ? -4.809 -10.328 4.175 1.00 97.62 121 THR A CA 1
ATOM 951 C C . THR A 1 121 ? -5.813 -9.646 3.258 1.00 97.62 121 THR A C 1
ATOM 953 O O . THR A 1 121 ? -5.440 -9.058 2.248 1.00 97.62 121 THR A O 1
ATOM 956 N N . LEU A 1 122 ? -7.086 -9.695 3.637 1.00 98.50 122 LEU A N 1
ATOM 957 C CA . LEU A 1 122 ? -8.174 -9.071 2.891 1.00 98.50 122 LEU A CA 1
ATOM 958 C C . LEU A 1 122 ? -8.494 -7.693 3.474 1.00 98.50 122 LEU A C 1
ATOM 960 O O . LEU A 1 122 ? -8.656 -7.551 4.693 1.00 98.50 122 LEU A O 1
ATOM 964 N N . VAL A 1 123 ? -8.552 -6.695 2.596 1.00 98.62 123 VAL A N 1
ATOM 965 C CA . VAL A 1 123 ? -8.758 -5.285 2.925 1.00 98.62 123 VAL A CA 1
ATOM 966 C C . VAL A 1 123 ? -10.069 -4.803 2.310 1.00 98.62 123 VAL A C 1
ATOM 968 O O . VAL A 1 123 ? -10.303 -4.994 1.120 1.00 98.62 123 VAL A O 1
ATOM 971 N N . ILE A 1 124 ? -10.906 -4.153 3.117 1.00 98.44 124 ILE A N 1
ATOM 972 C CA . ILE A 1 124 ? -12.104 -3.430 2.664 1.00 98.44 124 ILE A CA 1
ATOM 973 C C . ILE A 1 124 ? -11.958 -1.974 3.095 1.00 98.44 124 ILE A C 1
ATOM 975 O O . ILE A 1 124 ? -11.535 -1.705 4.223 1.00 98.44 124 ILE A O 1
ATOM 979 N N . VAL A 1 125 ? -12.294 -1.033 2.218 1.00 96.25 125 VAL A N 1
ATOM 980 C CA . VAL A 1 125 ? -12.127 0.401 2.470 1.00 96.25 125 VAL A CA 1
ATOM 981 C C . VAL A 1 125 ? -13.491 1.020 2.799 1.00 96.25 125 VAL A C 1
ATOM 983 O O . VAL A 1 125 ? -14.282 1.274 1.891 1.00 96.25 125 VAL A O 1
ATOM 986 N N . PRO A 1 126 ? -13.829 1.262 4.077 1.00 95.88 126 PRO A N 1
ATOM 987 C CA . PRO A 1 126 ? -15.099 1.897 4.412 1.00 95.88 126 PRO A CA 1
ATOM 988 C C . PRO A 1 126 ? -15.101 3.369 3.976 1.00 95.88 126 PRO A C 1
ATOM 990 O O . PRO A 1 126 ? -14.136 4.097 4.230 1.00 95.88 126 PRO A O 1
ATOM 993 N N . LYS A 1 127 ? -16.204 3.808 3.358 1.00 93.00 127 LYS A N 1
ATOM 994 C CA . LYS A 1 127 ? -16.463 5.199 2.933 1.00 93.00 127 LYS A CA 1
ATOM 995 C C . LYS A 1 127 ? -17.775 5.763 3.502 1.00 93.00 127 LYS A C 1
ATOM 997 O O . LYS A 1 127 ? -18.196 6.852 3.122 1.00 93.00 127 LYS A O 1
ATOM 1002 N N . CYS A 1 128 ? -18.425 5.035 4.411 1.00 93.19 128 CYS A N 1
ATOM 1003 C CA . CYS A 1 128 ? -19.583 5.497 5.175 1.00 93.19 128 CYS A CA 1
ATOM 1004 C C . CYS A 1 128 ? -19.585 4.912 6.596 1.00 93.19 128 CYS A C 1
ATOM 1006 O O . CYS A 1 128 ? -18.989 3.862 6.836 1.00 93.19 128 CYS A O 1
ATOM 1008 N N . GLU A 1 129 ? -20.285 5.569 7.526 1.00 95.06 129 GLU A N 1
ATOM 1009 C CA . GLU A 1 129 ? -20.401 5.143 8.932 1.00 95.06 129 GLU A CA 1
ATOM 1010 C C . GLU A 1 129 ? -20.960 3.712 9.050 1.00 95.06 129 GLU A C 1
ATOM 1012 O O . GLU A 1 129 ? -20.367 2.857 9.703 1.00 95.06 129 GLU A O 1
ATOM 1017 N N . ALA A 1 130 ? -22.032 3.404 8.311 1.00 96.25 130 ALA A N 1
ATOM 1018 C CA . ALA A 1 130 ? -22.688 2.093 8.347 1.00 96.25 130 ALA A CA 1
ATOM 1019 C C . ALA A 1 130 ? -21.789 0.928 7.880 1.00 96.25 130 ALA A C 1
ATOM 1021 O O . ALA A 1 130 ? -22.032 -0.223 8.242 1.00 96.25 130 ALA A O 1
ATOM 1022 N N . ALA A 1 131 ? -20.737 1.193 7.095 1.00 96.94 131 ALA A N 1
ATOM 1023 C CA . ALA A 1 131 ? -19.796 0.152 6.685 1.00 96.94 131 ALA A CA 1
ATOM 1024 C C . ALA A 1 131 ? -18.986 -0.395 7.876 1.00 96.94 131 ALA A C 1
ATOM 1026 O O . ALA A 1 131 ? -18.679 -1.588 7.909 1.00 96.94 131 ALA A O 1
ATOM 1027 N N . PHE A 1 132 ? -18.673 0.436 8.878 1.00 96.94 132 PHE A N 1
ATOM 1028 C CA . PHE A 1 132 ? -17.891 0.012 10.047 1.00 96.94 132 PHE A CA 1
ATOM 1029 C C . PHE A 1 132 ? -18.627 -1.014 10.910 1.00 96.94 132 PHE A C 1
ATOM 1031 O O . PHE A 1 132 ? -17.984 -1.921 11.439 1.00 96.94 132 PHE A O 1
ATOM 1038 N N . ASP A 1 133 ? -19.956 -0.913 10.990 1.00 95.88 133 ASP A N 1
ATOM 1039 C CA . ASP A 1 133 ? -20.808 -1.842 11.743 1.00 95.88 133 ASP A CA 1
ATOM 1040 C C . ASP A 1 133 ? -20.885 -3.233 11.097 1.00 95.88 133 ASP A C 1
ATOM 1042 O O . ASP A 1 133 ? -21.143 -4.237 11.767 1.00 95.88 133 ASP A O 1
ATOM 1046 N N . VAL A 1 134 ? -20.673 -3.305 9.782 1.00 97.69 134 VAL A N 1
ATOM 1047 C CA . VAL A 1 134 ? -20.771 -4.544 9.004 1.00 97.69 134 VAL A CA 1
ATOM 1048 C C . VAL A 1 134 ? -19.421 -5.237 8.862 1.00 97.69 134 VAL A C 1
ATOM 1050 O O . VAL A 1 134 ? -19.363 -6.470 8.901 1.00 97.69 134 VAL A O 1
ATOM 1053 N N . ILE A 1 135 ? -18.339 -4.476 8.675 1.00 98.56 135 ILE A N 1
ATOM 1054 C CA . ILE A 1 135 ? -17.019 -5.043 8.392 1.00 98.56 135 ILE A CA 1
ATOM 1055 C C . ILE A 1 135 ? -16.429 -5.658 9.673 1.00 98.56 135 ILE A C 1
ATOM 1057 O O . ILE A 1 135 ? -16.055 -4.927 10.597 1.00 98.56 135 ILE A O 1
ATOM 1061 N N . PRO A 1 136 ? -16.259 -6.992 9.734 1.00 97.81 136 PRO A N 1
ATOM 1062 C CA . PRO A 1 136 ? -15.844 -7.674 10.952 1.00 97.81 136 PRO A CA 1
ATOM 1063 C C . PRO A 1 136 ? -14.371 -7.402 11.295 1.00 97.81 136 PRO A C 1
ATOM 1065 O O . PRO A 1 136 ? -13.538 -7.189 10.416 1.00 97.81 136 PRO A O 1
ATOM 1068 N N . ASP A 1 137 ? -14.013 -7.507 12.577 1.00 96.25 137 ASP A N 1
ATOM 1069 C CA . ASP A 1 137 ? -12.672 -7.167 13.096 1.00 96.25 137 ASP A CA 1
ATOM 1070 C C . ASP A 1 137 ? -11.502 -7.939 12.470 1.00 96.25 137 ASP A C 1
ATOM 1072 O O . ASP A 1 137 ? -10.354 -7.491 12.519 1.00 96.25 137 ASP A O 1
ATOM 1076 N N . TRP A 1 138 ? -11.766 -9.118 11.903 1.00 96.19 138 TRP A N 1
ATOM 1077 C CA . TRP A 1 138 ? -10.728 -9.922 11.261 1.00 96.19 138 TRP A CA 1
ATOM 1078 C C . TRP A 1 138 ? -10.317 -9.374 9.887 1.00 96.19 138 TRP A C 1
ATOM 1080 O O . TRP A 1 138 ? -9.185 -9.633 9.468 1.00 96.19 138 TRP A O 1
ATOM 1090 N N . VAL A 1 139 ? -11.201 -8.620 9.221 1.00 98.38 139 VAL A N 1
ATOM 1091 C CA . VAL A 1 139 ? -10.908 -7.899 7.976 1.00 98.38 139 VAL A CA 1
ATOM 1092 C C . VAL A 1 139 ? -10.071 -6.667 8.308 1.00 98.38 139 VAL A C 1
ATOM 1094 O O . VAL A 1 139 ? -10.305 -5.977 9.305 1.00 98.38 139 VAL A O 1
ATOM 1097 N N . VAL A 1 140 ? -9.071 -6.399 7.475 1.00 98.69 140 VAL A N 1
ATOM 1098 C CA . VAL A 1 140 ? -8.262 -5.186 7.582 1.00 98.69 140 VAL A CA 1
ATOM 1099 C C . VAL A 1 140 ? -9.033 -4.023 6.967 1.00 98.69 140 VAL A C 1
ATOM 1101 O O . VAL A 1 140 ? -9.574 -4.146 5.874 1.00 98.69 140 VAL A O 1
ATOM 1104 N N . LEU A 1 141 ? -9.070 -2.882 7.648 1.00 98.56 141 LEU A N 1
ATOM 1105 C CA . LEU A 1 141 ? -9.673 -1.678 7.087 1.00 98.56 141 LEU A CA 1
ATOM 1106 C C . LEU A 1 141 ? -8.651 -0.923 6.237 1.00 98.56 141 LEU A C 1
ATOM 1108 O O . LEU A 1 141 ? -7.524 -0.676 6.677 1.00 98.56 141 LEU A O 1
ATOM 1112 N N . GLY A 1 142 ? -9.046 -0.533 5.031 1.00 97.12 142 GLY A N 1
ATOM 1113 C CA . GLY A 1 142 ? -8.298 0.420 4.224 1.00 97.12 142 GLY A CA 1
ATOM 1114 C C . GLY A 1 142 ? -8.517 1.834 4.750 1.00 97.12 142 GLY A C 1
ATOM 1115 O O . GLY A 1 142 ? -9.652 2.293 4.831 1.00 97.12 142 GLY A O 1
ATOM 1116 N N . TYR A 1 143 ? -7.442 2.527 5.114 1.00 95.31 143 TYR A N 1
ATOM 1117 C CA . TYR A 1 143 ? -7.476 3.920 5.547 1.00 95.31 143 TYR A CA 1
ATOM 1118 C C . TYR A 1 143 ? -6.938 4.821 4.424 1.00 95.31 143 TYR A C 1
ATOM 1120 O O . TYR A 1 143 ? -5.740 4.760 4.127 1.00 95.31 143 TYR A O 1
ATOM 1128 N N . PRO A 1 144 ? -7.766 5.685 3.813 1.00 89.81 144 PRO A N 1
ATOM 1129 C CA . PRO A 1 144 ? -7.320 6.643 2.801 1.00 89.81 144 PRO A CA 1
ATOM 1130 C C . PRO A 1 144 ? -6.270 7.636 3.338 1.00 89.81 144 PRO A C 1
ATOM 1132 O O . PRO A 1 144 ? -6.576 8.544 4.105 1.00 89.81 144 PRO A O 1
ATOM 1135 N N . ALA A 1 145 ? -5.010 7.506 2.907 1.00 84.88 145 ALA A N 1
ATOM 1136 C CA . ALA A 1 145 ? -3.893 8.352 3.349 1.00 84.88 145 ALA A CA 1
ATOM 1137 C C . ALA A 1 145 ? -3.464 9.421 2.318 1.00 84.88 145 ALA A C 1
ATOM 1139 O O . ALA A 1 145 ? -2.625 10.277 2.622 1.00 84.88 145 ALA A O 1
ATOM 1140 N N . GLY A 1 146 ? -4.021 9.414 1.103 1.00 67.69 146 GLY A N 1
ATOM 1141 C CA . GLY A 1 146 ? -3.728 10.374 0.028 1.00 67.69 146 GLY A CA 1
ATOM 1142 C C . GLY A 1 146 ? -4.053 11.841 0.358 1.00 67.69 146 GLY A C 1
ATOM 1143 O O . GLY A 1 146 ? -4.995 12.136 1.083 1.00 67.69 146 GLY A O 1
ATOM 1144 N N . SER A 1 147 ? -3.267 12.787 -0.180 1.00 50.22 147 SER A N 1
ATOM 1145 C CA . SER A 1 147 ? -3.511 14.246 -0.077 1.00 50.22 147 SER A CA 1
ATOM 1146 C C . SER A 1 147 ? -4.446 14.791 -1.160 1.00 50.22 147 SER A C 1
ATOM 1148 O O . SER A 1 147 ? -4.870 15.941 -1.102 1.00 50.22 147 SER A O 1
ATOM 1150 N N . HIS A 1 148 ? -4.778 13.957 -2.138 1.00 45.72 148 HIS A N 1
ATOM 1151 C CA . HIS A 1 148 ? -5.851 14.197 -3.077 1.00 45.72 148 HIS A CA 1
ATOM 1152 C C . HIS A 1 148 ? -6.722 12.951 -3.056 1.00 45.72 148 HIS A C 1
ATOM 1154 O O . HIS A 1 148 ? -6.380 11.955 -3.693 1.00 45.72 148 HIS A O 1
ATOM 1160 N N . ALA A 1 149 ? -7.871 13.050 -2.390 1.00 41.12 149 ALA A N 1
ATOM 1161 C CA . ALA A 1 149 ? -9.119 12.472 -2.873 1.00 41.12 149 ALA A CA 1
ATOM 1162 C C . ALA A 1 149 ? -9.406 13.046 -4.279 1.00 41.12 149 ALA A C 1
ATOM 1164 O O . ALA A 1 149 ? -10.281 13.875 -4.520 1.00 41.12 149 ALA A O 1
ATOM 1165 N N . GLY A 1 150 ? -8.502 12.749 -5.208 1.00 34.22 150 GLY A N 1
ATOM 1166 C CA . GLY A 1 150 ? -8.462 13.298 -6.539 1.00 34.22 150 GLY A CA 1
ATOM 1167 C C . GLY A 1 150 ? -9.439 12.503 -7.364 1.00 34.22 150 GLY A C 1
ATOM 1168 O O . GLY A 1 150 ? -9.006 11.564 -8.031 1.00 34.22 150 GLY A O 1
ATOM 1169 N N . LYS A 1 151 ? -10.697 12.966 -7.315 1.00 44.28 151 LYS A N 1
ATOM 1170 C CA . LYS A 1 151 ? -11.923 12.497 -7.983 1.00 44.28 151 LYS A CA 1
ATOM 1171 C C . LYS A 1 151 ? -12.881 11.839 -6.974 1.00 44.28 151 LYS A C 1
ATOM 1173 O O . LYS A 1 151 ? -12.740 10.670 -6.672 1.00 44.28 151 LYS A O 1
ATOM 1178 N N . ALA A 1 152 ? -13.844 12.637 -6.508 1.00 40.56 152 ALA A N 1
ATOM 1179 C CA . ALA A 1 152 ? -15.100 12.252 -5.847 1.00 40.56 152 ALA A CA 1
ATOM 1180 C C . ALA A 1 152 ? -15.109 11.742 -4.387 1.00 40.56 152 ALA A C 1
ATOM 1182 O O . ALA A 1 152 ? -16.205 11.569 -3.866 1.00 40.56 152 ALA A O 1
ATOM 1183 N N . ASP A 1 153 ? -13.975 11.607 -3.695 1.00 57.34 153 ASP A N 1
ATOM 1184 C CA . ASP A 1 153 ? -13.978 10.930 -2.387 1.00 57.34 153 ASP A CA 1
ATOM 1185 C C . ASP A 1 153 ? -13.996 11.826 -1.147 1.00 57.34 153 ASP A C 1
ATOM 1187 O O . ASP A 1 153 ? -13.291 12.834 -1.050 1.00 57.34 153 ASP A O 1
ATOM 1191 N N . HIS A 1 154 ? -14.779 11.368 -0.174 1.00 66.38 154 HIS A N 1
ATOM 1192 C CA . HIS A 1 154 ? -14.863 11.889 1.178 1.00 66.38 154 HIS A CA 1
ATOM 1193 C C . HIS A 1 154 ? -13.569 11.641 1.967 1.00 66.38 154 HIS A C 1
ATOM 1195 O O . HIS A 1 154 ? -12.928 10.596 1.808 1.00 66.38 154 HIS A O 1
ATOM 1201 N N . THR A 1 155 ? -13.166 12.574 2.835 1.00 79.75 155 THR A N 1
ATOM 1202 C CA . THR A 1 155 ? -12.063 12.294 3.774 1.00 79.75 155 THR A CA 1
ATOM 1203 C C . THR A 1 155 ? -12.561 11.390 4.905 1.00 79.75 155 THR A C 1
ATOM 1205 O O . THR A 1 155 ? -13.746 11.448 5.231 1.00 79.75 155 THR A O 1
ATOM 1208 N N . PRO A 1 156 ? -11.706 10.554 5.529 1.00 87.38 156 PRO A N 1
ATOM 1209 C CA . PRO A 1 156 ? -12.131 9.687 6.632 1.00 87.38 156 PRO A CA 1
ATOM 1210 C C . PRO A 1 156 ? -12.919 10.419 7.724 1.00 87.38 156 PRO A C 1
ATOM 1212 O O . PRO A 1 156 ? -13.890 9.888 8.253 1.00 87.38 156 PRO A O 1
ATOM 1215 N N . GLU A 1 157 ? -12.551 11.665 8.017 1.00 88.12 157 GLU A N 1
ATOM 1216 C CA . GLU A 1 157 ? -13.198 12.509 9.024 1.00 88.12 157 GLU A CA 1
ATOM 1217 C C . GLU A 1 157 ? -14.628 12.941 8.657 1.00 88.12 157 GLU A C 1
ATOM 1219 O O . GLU A 1 157 ? -15.368 13.391 9.528 1.00 88.12 157 GLU A O 1
ATOM 1224 N N . GLU A 1 158 ? -15.030 12.830 7.389 1.00 88.94 158 GLU A N 1
ATOM 1225 C CA . GLU A 1 158 ? -16.381 13.182 6.936 1.00 88.94 158 GLU A CA 1
ATOM 1226 C C . GLU A 1 158 ? -17.409 12.085 7.232 1.00 88.94 158 GLU A C 1
ATOM 1228 O O . GLU A 1 158 ? -18.603 12.376 7.297 1.00 88.94 158 GLU A O 1
ATOM 1233 N N . TYR A 1 159 ? -16.965 10.840 7.427 1.00 90.94 159 TYR A N 1
ATOM 1234 C CA . TYR A 1 159 ? -17.849 9.685 7.612 1.00 90.94 159 TYR A CA 1
ATOM 1235 C C . TYR A 1 159 ? -17.479 8.783 8.796 1.00 90.94 159 TYR A C 1
ATOM 1237 O O . TYR A 1 159 ? -18.123 7.757 9.001 1.00 90.94 159 TYR A O 1
ATOM 1245 N N . SER A 1 160 ? -16.439 9.129 9.556 1.00 94.06 160 SER A N 1
ATOM 1246 C CA . SER A 1 160 ? -15.990 8.352 10.712 1.00 94.06 160 SER A CA 1
ATOM 1247 C C . SER A 1 160 ? -15.270 9.221 11.742 1.00 94.06 160 SER A C 1
ATOM 1249 O O . SER A 1 160 ? -14.759 10.304 11.446 1.00 94.06 160 SER A O 1
ATOM 1251 N N . ALA A 1 161 ? -15.196 8.723 12.969 1.00 93.44 161 ALA A N 1
ATOM 1252 C CA . ALA A 1 161 ? -14.372 9.259 14.036 1.00 93.44 161 ALA A CA 1
ATOM 1253 C C . ALA A 1 161 ? -13.072 8.455 14.182 1.00 93.44 161 ALA A C 1
ATOM 1255 O O . ALA A 1 161 ? -12.975 7.284 13.826 1.00 93.44 161 ALA A O 1
ATOM 1256 N N . LEU A 1 162 ? -12.060 9.052 14.823 1.00 91.19 162 LEU A N 1
ATOM 1257 C CA . LEU A 1 162 ? -10.802 8.360 15.141 1.00 91.19 162 LEU A CA 1
ATOM 1258 C C . LEU A 1 162 ? -11.024 7.041 15.911 1.00 91.19 162 LEU A C 1
ATOM 1260 O O . LEU A 1 162 ? -10.239 6.105 15.770 1.00 91.19 162 LEU A O 1
ATOM 1264 N N . ALA A 1 163 ? -12.079 6.968 16.727 1.00 93.50 163 ALA A N 1
ATOM 1265 C CA . ALA A 1 163 ? -12.415 5.779 17.503 1.00 93.50 163 ALA A CA 1
ATOM 1266 C C . ALA A 1 163 ? -12.767 4.565 16.627 1.00 93.50 163 ALA A C 1
ATOM 1268 O O . ALA A 1 163 ? -12.465 3.449 17.036 1.00 93.50 163 ALA A O 1
ATOM 1269 N N . ASP A 1 164 ? -13.304 4.778 15.423 1.00 95.69 164 ASP A N 1
ATOM 1270 C CA . ASP A 1 164 ? -13.735 3.703 14.517 1.00 95.69 164 ASP A CA 1
ATOM 1271 C C . ASP A 1 164 ? -12.543 2.958 13.892 1.00 95.69 164 ASP A C 1
ATOM 1273 O O . ASP A 1 164 ? -12.626 1.786 13.525 1.00 95.69 164 ASP A O 1
ATOM 1277 N N . TRP A 1 165 ? -11.393 3.631 13.811 1.00 96.31 165 TRP A N 1
ATOM 1278 C CA . TRP A 1 165 ? -10.151 3.096 13.247 1.00 96.31 165 TRP A CA 1
ATOM 1279 C C . TRP A 1 165 ? -9.216 2.502 14.300 1.00 96.31 165 TRP A C 1
ATOM 1281 O O . TRP A 1 165 ? -8.388 1.633 14.014 1.00 96.31 165 TRP A O 1
ATOM 1291 N N . ARG A 1 166 ? -9.293 3.008 15.529 1.00 94.88 166 ARG A N 1
ATOM 1292 C CA . ARG A 1 166 ? -8.411 2.610 16.625 1.00 94.88 166 ARG A CA 1
ATOM 1293 C C . ARG A 1 166 ? -8.804 1.243 17.181 1.00 94.88 166 ARG A C 1
ATOM 1295 O O . ARG A 1 166 ? -9.965 0.864 17.178 1.00 94.88 166 ARG A O 1
ATOM 1302 N N . GLY A 1 167 ? -7.809 0.452 17.584 1.00 94.31 167 GLY A N 1
ATOM 1303 C CA . GLY A 1 167 ? -7.995 -0.968 17.917 1.00 94.31 167 GLY A CA 1
ATOM 1304 C C . GLY A 1 167 ? -8.222 -1.896 16.710 1.00 94.31 167 GLY A C 1
ATOM 1305 O O . GLY A 1 167 ? -8.152 -3.115 16.864 1.00 94.31 167 GLY A O 1
ATOM 1306 N N . ARG A 1 168 ? -8.424 -1.358 15.497 1.00 97.06 168 ARG A N 1
ATOM 1307 C CA . ARG A 1 168 ? -8.561 -2.139 14.258 1.00 97.06 168 ARG A CA 1
ATOM 1308 C C . ARG A 1 168 ? -7.211 -2.391 13.586 1.00 97.06 168 ARG A C 1
ATOM 1310 O O . ARG A 1 168 ? -6.196 -1.760 13.890 1.00 97.06 168 ARG A O 1
ATOM 1317 N N . ARG A 1 169 ? -7.195 -3.345 12.651 1.00 97.88 169 ARG A N 1
ATOM 1318 C CA . ARG A 1 169 ? -6.067 -3.597 11.742 1.00 97.88 169 ARG A CA 1
ATOM 1319 C C . ARG A 1 169 ? -6.219 -2.705 10.515 1.00 97.88 169 ARG A C 1
ATOM 1321 O O . ARG A 1 169 ? -7.266 -2.771 9.881 1.00 97.88 169 ARG A O 1
ATOM 1328 N N . LEU A 1 170 ? -5.195 -1.926 10.168 1.00 98.06 170 LEU A N 1
ATOM 1329 C CA . LEU A 1 170 ? -5.278 -0.920 9.106 1.00 98.06 170 LEU A CA 1
ATOM 1330 C C . LEU A 1 170 ? -4.237 -1.129 8.004 1.00 98.06 170 LEU A C 1
ATOM 1332 O O . LEU A 1 170 ? -3.060 -1.352 8.297 1.00 98.06 170 LEU A O 1
ATOM 1336 N N . HIS A 1 171 ? -4.661 -0.983 6.753 1.00 97.62 171 HIS A N 1
ATOM 1337 C CA . HIS A 1 171 ? -3.794 -0.777 5.596 1.00 97.62 171 HIS A CA 1
ATOM 1338 C C . HIS A 1 171 ? -3.884 0.696 5.175 1.00 97.62 171 HIS A C 1
ATOM 1340 O O . HIS A 1 171 ? -4.984 1.199 4.970 1.00 97.62 171 HIS A O 1
ATOM 1346 N N . LEU A 1 172 ? -2.759 1.406 5.055 1.00 95.81 172 LEU A N 1
ATOM 1347 C CA . LEU A 1 172 ? -2.768 2.826 4.669 1.00 95.81 172 LEU A CA 1
ATOM 1348 C C . LEU A 1 172 ? -2.679 2.984 3.147 1.00 95.81 172 LEU A C 1
ATOM 1350 O O . LEU A 1 172 ? -1.637 2.671 2.575 1.00 95.81 172 LEU A O 1
ATOM 1354 N N . LEU A 1 173 ? -3.740 3.526 2.544 1.00 92.25 173 LEU A N 1
ATOM 1355 C CA . LEU A 1 173 ? -3.907 3.648 1.097 1.00 92.25 173 LEU A CA 1
ATOM 1356 C C . LEU A 1 173 ? -3.290 4.940 0.558 1.00 92.25 173 LEU A C 1
ATOM 1358 O O . LEU A 1 173 ? -3.785 6.049 0.805 1.00 92.25 173 LEU A O 1
ATOM 1362 N N . GLY A 1 174 ? -2.201 4.807 -0.193 1.00 88.81 174 GLY A N 1
ATOM 1363 C CA . GLY A 1 174 ? -1.485 5.929 -0.787 1.00 88.81 174 GLY A CA 1
ATOM 1364 C C . GLY A 1 174 ? -0.886 6.928 0.223 1.00 88.81 174 GLY A C 1
ATOM 1365 O O . GLY A 1 174 ? -0.484 6.601 1.337 1.00 88.81 174 GLY A O 1
ATOM 1366 N N . GLY A 1 175 ? -0.768 8.197 -0.191 1.00 86.94 175 GLY A N 1
ATOM 1367 C CA . GLY A 1 175 ? -0.181 9.270 0.625 1.00 86.94 175 GLY A CA 1
ATOM 1368 C C . GLY A 1 175 ? 1.354 9.292 0.669 1.00 86.94 175 GLY A C 1
ATOM 1369 O O . GLY A 1 175 ? 2.035 8.295 0.918 1.00 86.94 175 GLY A O 1
ATOM 1370 N N . ALA A 1 176 ? 1.938 10.478 0.467 1.00 89.81 176 ALA A N 1
ATOM 1371 C CA . ALA A 1 176 ? 3.390 10.647 0.539 1.00 89.81 176 ALA A CA 1
ATOM 1372 C C . ALA A 1 176 ? 3.935 10.265 1.936 1.00 89.81 176 ALA A C 1
ATOM 1374 O O . ALA A 1 176 ? 3.218 10.430 2.931 1.00 89.81 176 ALA A O 1
ATOM 1375 N N . PRO A 1 177 ? 5.190 9.780 2.051 1.00 93.88 177 PRO A N 1
ATOM 1376 C CA . PRO A 1 177 ? 5.709 9.225 3.305 1.00 93.88 177 PRO A CA 1
ATOM 1377 C C . PRO A 1 177 ? 5.558 10.135 4.530 1.00 93.88 177 PRO A C 1
ATOM 1379 O O . PRO A 1 177 ? 5.205 9.671 5.610 1.00 93.88 177 PRO A O 1
ATOM 1382 N N . GLN A 1 178 ? 5.739 11.446 4.370 1.00 91.69 178 GLN A N 1
ATOM 1383 C CA . GLN A 1 178 ? 5.572 12.409 5.458 1.00 91.69 178 GLN A CA 1
ATOM 1384 C C . GLN A 1 178 ? 4.142 12.489 5.998 1.00 91.69 178 GLN A C 1
ATOM 1386 O O . GLN A 1 178 ? 3.958 12.609 7.205 1.00 91.69 178 GLN A O 1
ATOM 1391 N N . ARG A 1 179 ? 3.131 12.376 5.127 1.00 89.81 179 ARG A N 1
ATOM 1392 C CA . ARG A 1 179 ? 1.720 12.377 5.534 1.00 89.81 179 ARG A CA 1
ATOM 1393 C C . ARG A 1 179 ? 1.376 11.078 6.252 1.00 89.81 179 ARG A C 1
ATOM 1395 O O . ARG A 1 179 ? 0.776 11.113 7.319 1.00 89.81 179 ARG A O 1
ATOM 1402 N N . ARG A 1 180 ? 1.835 9.944 5.712 1.00 92.00 180 ARG A N 1
ATOM 1403 C CA . ARG A 1 180 ? 1.686 8.637 6.364 1.00 92.00 180 ARG A CA 1
ATOM 1404 C C . ARG A 1 180 ? 2.343 8.603 7.738 1.00 92.00 180 ARG A C 1
ATOM 1406 O O . ARG A 1 180 ? 1.774 8.030 8.654 1.00 92.00 180 ARG A O 1
ATOM 1413 N N . TRP A 1 181 ? 3.498 9.243 7.919 1.00 94.94 181 TRP A N 1
ATOM 1414 C CA . TRP A 1 181 ? 4.115 9.319 9.241 1.00 94.94 181 TRP A CA 1
ATOM 1415 C C . TRP A 1 181 ? 3.229 10.048 10.255 1.00 94.94 181 TRP A C 1
ATOM 1417 O O . TRP A 1 181 ? 3.049 9.534 11.357 1.00 94.94 181 TRP A O 1
ATOM 1427 N N . THR A 1 182 ? 2.637 11.186 9.881 1.00 93.12 182 THR A N 1
ATOM 1428 C CA . THR A 1 182 ? 1.666 11.895 10.730 1.00 93.12 182 THR A CA 1
ATOM 1429 C C . THR A 1 182 ? 0.475 11.005 11.080 1.00 93.12 182 THR A C 1
ATOM 1431 O O . THR A 1 182 ? 0.173 10.848 12.259 1.00 93.12 182 THR A O 1
ATOM 1434 N N . LEU A 1 183 ? -0.119 10.332 10.090 1.00 93.12 183 LEU A N 1
ATOM 1435 C CA . LEU A 1 183 ? -1.244 9.414 10.310 1.00 93.12 183 LEU A CA 1
ATOM 1436 C C . LEU A 1 183 ? -0.876 8.246 11.229 1.00 93.12 183 LEU A C 1
ATOM 1438 O O . LEU A 1 183 ? -1.621 7.918 12.144 1.00 93.12 183 LEU A O 1
ATOM 1442 N N . ILE A 1 184 ? 0.304 7.643 11.047 1.00 95.38 184 ILE A N 1
ATOM 1443 C CA . ILE A 1 184 ? 0.800 6.599 11.951 1.00 95.38 184 ILE A CA 1
ATOM 1444 C C . ILE A 1 184 ? 0.880 7.143 13.378 1.00 95.38 184 ILE A C 1
ATOM 1446 O O . ILE A 1 184 ? 0.508 6.433 14.307 1.00 95.38 184 ILE A O 1
ATOM 1450 N N . GLN A 1 185 ? 1.337 8.385 13.583 1.00 94.56 185 GLN A N 1
ATOM 1451 C CA . GLN A 1 185 ? 1.347 8.974 14.925 1.00 94.56 185 GLN A CA 1
ATOM 1452 C C . GLN A 1 185 ? -0.071 9.137 15.486 1.00 94.56 185 GLN A C 1
ATOM 1454 O O . GLN A 1 185 ? -0.320 8.711 16.609 1.00 94.56 185 GLN A O 1
ATOM 1459 N N . GLU A 1 186 ? -1.010 9.677 14.716 1.00 92.75 186 GLU A N 1
ATOM 1460 C CA . GLU A 1 186 ? -2.400 9.886 15.152 1.00 92.75 186 GLU A CA 1
ATOM 1461 C C . GLU A 1 186 ? -3.120 8.570 15.495 1.00 92.75 186 GLU A C 1
ATOM 1463 O O . GLU A 1 186 ? -3.820 8.465 16.507 1.00 92.75 186 GLU A O 1
ATOM 1468 N N . LEU A 1 187 ? -2.895 7.531 14.692 1.00 95.06 187 LEU A N 1
ATOM 1469 C CA . LEU A 1 187 ? -3.554 6.233 14.825 1.00 95.06 187 LEU A CA 1
ATOM 1470 C C . LEU A 1 187 ? -2.933 5.343 15.909 1.00 95.06 187 LEU A C 1
ATOM 1472 O O . LEU A 1 187 ? -3.618 4.464 16.430 1.00 95.06 187 LEU A O 1
ATOM 1476 N N . THR A 1 188 ? -1.661 5.552 16.272 1.00 95.06 188 THR A N 1
ATOM 1477 C CA . THR A 1 188 ? -0.937 4.634 17.175 1.00 95.06 188 THR A CA 1
ATOM 1478 C C . THR A 1 188 ? -0.504 5.252 18.499 1.00 95.06 188 THR A C 1
ATOM 1480 O O . THR A 1 188 ? -0.338 4.521 19.471 1.00 95.06 188 THR A O 1
ATOM 1483 N N . GLN A 1 189 ? -0.331 6.573 18.598 1.00 93.56 189 GLN A N 1
ATOM 1484 C CA . GLN A 1 189 ? 0.089 7.192 19.859 1.00 93.56 189 GLN A CA 1
ATOM 1485 C C . GLN A 1 189 ? -1.040 7.174 20.905 1.00 93.56 189 GLN A C 1
ATOM 1487 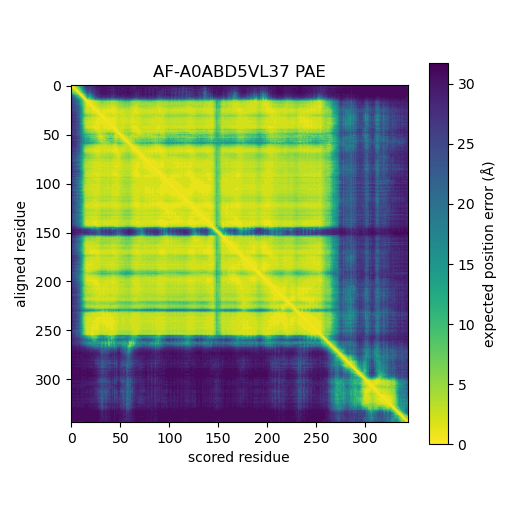O O . GLN A 1 189 ? -2.217 7.070 20.536 1.00 93.56 189 GLN A O 1
ATOM 1492 N N . PRO A 1 190 ? -0.719 7.263 22.212 1.00 91.31 190 PRO A N 1
ATOM 1493 C CA . PRO A 1 190 ? -1.720 7.322 23.268 1.00 91.31 190 PRO A CA 1
ATOM 1494 C C . PRO A 1 190 ? -2.641 8.526 23.091 1.00 91.31 190 PRO A C 1
ATOM 1496 O O . PRO A 1 190 ? -2.188 9.627 22.776 1.00 91.31 190 PRO A O 1
ATOM 1499 N N . THR A 1 191 ? -3.928 8.330 23.353 1.00 87.69 191 THR A N 1
ATOM 1500 C CA . THR A 1 191 ? -4.910 9.415 23.390 1.00 87.69 191 THR A CA 1
ATOM 1501 C C . THR A 1 191 ? -5.303 9.719 24.830 1.00 87.69 191 THR A C 1
ATOM 1503 O O . THR A 1 191 ? -5.224 8.862 25.710 1.00 87.69 191 THR A O 1
ATOM 1506 N N . VAL A 1 192 ? -5.803 10.933 25.075 1.00 88.38 192 VAL A N 1
ATOM 1507 C CA . VAL A 1 192 ? -6.365 11.311 26.387 1.00 88.38 192 VAL A CA 1
ATOM 1508 C C . VAL A 1 192 ? -7.575 10.458 26.781 1.00 88.38 192 VAL A C 1
ATOM 1510 O O . VAL A 1 192 ? -7.874 10.316 27.961 1.00 88.38 192 VAL A O 1
ATOM 1513 N N . THR A 1 193 ? -8.258 9.881 25.792 1.00 86.69 193 THR A N 1
ATOM 1514 C CA . THR A 1 193 ? -9.405 8.982 25.959 1.00 86.69 193 THR A CA 1
ATOM 1515 C C . THR A 1 193 ? -9.004 7.530 26.225 1.00 86.69 193 THR A C 1
ATOM 1517 O O . THR A 1 193 ? -9.881 6.707 26.462 1.00 86.69 193 THR A O 1
ATOM 1520 N N . GLY A 1 194 ? -7.706 7.203 26.191 1.00 88.62 194 GLY A N 1
ATOM 1521 C CA . GLY A 1 194 ? -7.215 5.843 26.415 1.00 88.62 194 GLY A CA 1
ATOM 1522 C C . GLY A 1 194 ? -7.606 4.853 25.316 1.00 88.62 194 GLY A C 1
ATOM 1523 O O . GLY A 1 194 ? -7.689 3.662 25.585 1.00 88.62 194 GLY A O 1
ATOM 1524 N N . LEU A 1 195 ? -7.868 5.330 24.093 1.00 90.38 195 LEU A N 1
ATOM 1525 C CA . LEU A 1 195 ? -8.191 4.456 22.966 1.00 90.38 195 LEU A CA 1
ATOM 1526 C C . LEU A 1 195 ? -6.977 3.590 22.617 1.00 90.38 195 LEU A C 1
ATOM 1528 O O . LEU A 1 195 ? -5.862 4.106 22.484 1.00 90.38 195 LEU A O 1
ATOM 1532 N N . GLU A 1 196 ? -7.209 2.299 22.394 1.00 92.69 196 GLU A N 1
ATOM 1533 C CA . GLU A 1 196 ? -6.179 1.360 21.941 1.00 92.69 196 GLU A CA 1
ATOM 1534 C C . GLU A 1 196 ? -5.522 1.846 20.636 1.00 92.69 196 GLU A C 1
ATOM 1536 O O . GLU A 1 196 ? -6.180 2.489 19.812 1.00 92.69 196 GLU A O 1
ATOM 1541 N N . PRO A 1 197 ? -4.223 1.595 20.420 1.00 95.31 197 PRO A N 1
ATOM 1542 C CA . PRO A 1 197 ? -3.573 1.933 19.161 1.00 95.31 197 PRO A CA 1
ATOM 1543 C C . PRO A 1 197 ? -4.157 1.104 18.011 1.00 95.31 197 PRO A C 1
ATOM 1545 O O . PRO A 1 197 ? -4.452 -0.081 18.165 1.00 95.31 197 PRO A O 1
ATOM 1548 N N . ALA A 1 198 ? -4.295 1.704 16.831 1.00 96.31 198 ALA A N 1
ATOM 1549 C CA . ALA A 1 198 ? -4.545 0.937 15.617 1.00 96.31 198 ALA A CA 1
ATOM 1550 C C . ALA A 1 198 ? -3.324 0.072 15.269 1.00 96.31 198 ALA A C 1
ATOM 1552 O O . ALA A 1 198 ? -2.182 0.478 15.473 1.00 96.31 198 ALA A O 1
ATOM 1553 N N . ASN A 1 199 ? -3.550 -1.107 14.702 1.00 96.94 199 ASN A N 1
ATOM 1554 C CA . ASN A 1 199 ? -2.490 -2.000 14.249 1.00 96.94 199 ASN A CA 1
ATOM 1555 C C . ASN A 1 199 ? -2.248 -1.810 12.746 1.00 96.94 199 ASN A C 1
ATOM 1557 O O . ASN A 1 199 ? -2.994 -2.354 11.932 1.00 96.94 199 ASN A O 1
ATOM 1561 N N . ILE A 1 200 ? -1.208 -1.068 12.372 1.00 97.12 200 ILE A N 1
ATOM 1562 C CA . ILE A 1 200 ? -0.880 -0.799 10.969 1.00 97.12 200 ILE A CA 1
ATOM 1563 C C . ILE A 1 200 ? -0.220 -2.041 10.364 1.00 97.12 200 ILE A C 1
ATOM 1565 O O . ILE A 1 200 ? 0.922 -2.369 10.679 1.00 97.12 200 ILE A O 1
ATOM 1569 N N . VAL A 1 201 ? -0.944 -2.757 9.503 1.00 95.94 201 VAL A N 1
ATOM 1570 C CA . VAL A 1 201 ? -0.467 -4.017 8.912 1.00 95.94 201 VAL A CA 1
ATOM 1571 C C . VAL A 1 201 ? 0.347 -3.803 7.642 1.00 95.94 201 VAL A C 1
ATOM 1573 O O . VAL A 1 201 ? 1.248 -4.591 7.365 1.00 95.94 201 VAL A O 1
ATOM 1576 N N . GLY A 1 202 ? 0.063 -2.740 6.892 1.00 95.81 202 GLY A N 1
ATOM 1577 C CA . GLY A 1 202 ? 0.670 -2.487 5.593 1.00 95.81 202 GLY A CA 1
ATOM 1578 C C . GLY A 1 202 ? 0.333 -1.108 5.050 1.00 95.81 202 GLY A C 1
ATOM 1579 O O . GLY A 1 202 ? -0.470 -0.372 5.628 1.00 95.81 202 GLY A O 1
ATOM 1580 N N . MET A 1 203 ? 0.991 -0.744 3.959 1.00 95.56 203 MET A N 1
ATOM 1581 C CA . MET A 1 203 ? 0.741 0.506 3.246 1.00 95.56 203 MET A CA 1
ATOM 1582 C C . MET A 1 203 ? 1.221 0.394 1.804 1.00 95.56 203 MET A C 1
ATOM 1584 O O . MET A 1 203 ? 2.216 -0.285 1.556 1.00 95.56 203 MET A O 1
ATOM 1588 N N . ASP A 1 204 ? 0.618 1.135 0.888 1.00 93.12 204 ASP A N 1
ATOM 1589 C CA . ASP A 1 204 ? 1.063 1.265 -0.500 1.00 93.12 204 ASP A CA 1
ATOM 1590 C C . ASP A 1 204 ? 1.323 2.741 -0.857 1.00 93.12 204 ASP A C 1
ATOM 1592 O O . ASP A 1 204 ? 0.868 3.659 -0.169 1.00 93.12 204 ASP A O 1
ATOM 1596 N N . TYR A 1 205 ? 2.131 3.001 -1.893 1.00 92.38 205 TYR A N 1
ATOM 1597 C CA . TYR A 1 205 ? 2.212 4.342 -2.484 1.00 92.38 205 TYR A CA 1
ATOM 1598 C C . TYR A 1 205 ? 2.835 4.358 -3.883 1.00 92.38 205 TYR A C 1
ATOM 1600 O O . TYR A 1 205 ? 4.056 4.324 -4.042 1.00 92.38 205 TYR A O 1
ATOM 1608 N N . ASN A 1 206 ? 2.002 4.576 -4.900 1.00 89.19 206 ASN A N 1
ATOM 1609 C CA . ASN A 1 206 ? 2.443 4.681 -6.299 1.00 89.19 206 ASN A CA 1
ATOM 1610 C C . ASN A 1 206 ? 2.858 6.102 -6.723 1.00 89.19 206 ASN A C 1
ATOM 1612 O O . ASN A 1 206 ? 3.272 6.339 -7.861 1.00 89.19 206 ASN A O 1
ATOM 1616 N N . GLY A 1 207 ? 2.778 7.080 -5.815 1.00 87.38 207 GLY A N 1
ATOM 1617 C CA . GLY A 1 207 ? 3.062 8.476 -6.144 1.00 87.38 207 GLY A CA 1
ATOM 1618 C C . GLY A 1 207 ? 4.522 8.756 -6.511 1.00 87.38 207 GLY A C 1
ATOM 1619 O O . GLY A 1 207 ? 4.774 9.772 -7.151 1.00 87.38 207 GLY A O 1
ATOM 1620 N N . PHE A 1 208 ? 5.477 7.881 -6.177 1.00 92.19 208 PHE A N 1
ATOM 1621 C CA . PHE A 1 208 ? 6.863 8.014 -6.653 1.00 92.19 208 PHE A CA 1
ATOM 1622 C C . PHE A 1 208 ? 6.944 7.968 -8.180 1.00 92.19 208 PHE A C 1
ATOM 1624 O O . PHE A 1 208 ? 7.537 8.855 -8.786 1.00 92.19 208 PHE A O 1
ATOM 1631 N N . PHE A 1 209 ? 6.263 7.002 -8.803 1.00 85.38 209 PHE A N 1
ATOM 1632 C CA . PHE A 1 209 ? 6.162 6.915 -10.258 1.00 85.38 209 PHE A CA 1
ATOM 1633 C C . PHE A 1 209 ? 5.428 8.125 -10.841 1.00 85.38 209 PHE A C 1
ATOM 1635 O O . PHE A 1 209 ? 5.924 8.771 -11.762 1.00 85.38 209 PHE A O 1
ATOM 1642 N N . ALA A 1 210 ? 4.277 8.489 -10.265 1.00 81.56 210 ALA A N 1
ATOM 1643 C CA . ALA A 1 210 ? 3.472 9.593 -10.783 1.00 81.56 210 ALA A CA 1
ATOM 1644 C C . ALA A 1 210 ? 4.214 10.943 -10.763 1.00 81.56 210 ALA A C 1
ATOM 1646 O O . ALA A 1 210 ? 4.108 11.703 -11.724 1.00 81.56 210 ALA A O 1
ATOM 1647 N N . ASN A 1 211 ? 4.970 11.243 -9.701 1.00 83.94 211 ASN A N 1
ATOM 1648 C CA . ASN A 1 211 ? 5.745 12.486 -9.605 1.00 83.94 211 ASN A CA 1
ATOM 1649 C C . ASN A 1 211 ? 6.984 12.458 -10.512 1.00 83.94 211 ASN A C 1
ATOM 1651 O O . ASN A 1 211 ? 7.234 13.431 -11.222 1.00 83.94 211 ASN A O 1
ATOM 1655 N N . ALA A 1 212 ? 7.702 11.333 -10.572 1.00 80.44 212 ALA A N 1
ATOM 1656 C CA . ALA A 1 212 ? 8.856 11.186 -11.457 1.00 80.44 212 ALA A CA 1
ATOM 1657 C C . ALA A 1 212 ? 8.480 11.295 -12.947 1.00 80.44 212 ALA A C 1
ATOM 1659 O O . ALA A 1 212 ? 9.268 11.823 -13.734 1.00 80.44 212 ALA A O 1
ATOM 1660 N N . LEU A 1 213 ? 7.288 10.817 -13.325 1.00 77.94 213 LEU A N 1
ATOM 1661 C CA . LEU A 1 213 ? 6.753 10.900 -14.686 1.00 77.94 213 LEU A CA 1
ATOM 1662 C C . LEU A 1 213 ? 6.253 12.308 -15.033 1.00 77.94 213 LEU A C 1
ATOM 1664 O O . LEU A 1 213 ? 6.539 12.807 -16.115 1.00 77.94 213 LEU A O 1
ATOM 1668 N N . ARG A 1 214 ? 5.473 12.937 -14.144 1.00 79.44 214 ARG A N 1
ATOM 1669 C CA . ARG A 1 214 ? 4.801 14.216 -14.440 1.00 79.44 214 ARG A CA 1
ATOM 1670 C C . ARG A 1 214 ? 5.696 15.432 -14.261 1.00 79.44 214 ARG A C 1
ATOM 1672 O O . ARG A 1 214 ? 5.514 16.414 -14.972 1.00 79.44 214 ARG A O 1
ATOM 1679 N N . TYR A 1 215 ? 6.600 15.378 -13.288 1.00 80.94 215 TYR A N 1
ATOM 1680 C CA . TYR A 1 215 ? 7.371 16.538 -12.841 1.00 80.94 215 TYR A CA 1
ATOM 1681 C C . TYR A 1 215 ? 8.881 16.320 -12.919 1.00 80.94 215 TYR A C 1
ATOM 1683 O O . TYR A 1 215 ? 9.632 17.263 -12.718 1.00 80.94 215 TYR A O 1
ATOM 1691 N N . GLY A 1 216 ? 9.343 15.099 -13.213 1.00 80.75 216 GLY A N 1
ATOM 1692 C CA . GLY A 1 216 ? 10.772 14.795 -13.159 1.00 80.75 216 GLY A CA 1
ATOM 1693 C C . GLY A 1 216 ? 11.319 14.770 -11.729 1.00 80.75 216 GLY A C 1
ATOM 1694 O O . GLY A 1 216 ? 12.519 14.942 -11.528 1.00 80.75 216 GLY A O 1
ATOM 1695 N N . ASP A 1 217 ? 10.458 14.560 -10.731 1.00 90.44 217 ASP A N 1
ATOM 1696 C CA . ASP A 1 217 ? 10.813 14.720 -9.321 1.00 90.44 217 ASP A CA 1
ATOM 1697 C C . ASP A 1 217 ? 11.255 13.420 -8.640 1.00 90.44 217 ASP A C 1
ATOM 1699 O O . ASP A 1 217 ? 10.727 12.335 -8.894 1.00 90.44 217 ASP A O 1
ATOM 1703 N N . VAL A 1 218 ? 12.180 13.569 -7.691 1.00 96.38 218 VAL A N 1
ATOM 1704 C CA . VAL A 1 218 ? 12.588 12.558 -6.710 1.00 96.38 218 VAL A CA 1
ATOM 1705 C C . VAL A 1 218 ? 12.133 12.997 -5.321 1.00 96.38 218 VAL A C 1
ATOM 1707 O O . VAL A 1 218 ? 12.220 14.176 -4.964 1.00 96.38 218 VAL A O 1
ATOM 1710 N N . TRP A 1 219 ? 11.654 12.048 -4.519 1.00 96.88 219 TRP A N 1
ATOM 1711 C CA . TRP A 1 219 ? 11.310 12.299 -3.121 1.00 96.88 219 TRP A CA 1
ATOM 1712 C C . TRP A 1 219 ? 12.538 12.168 -2.218 1.00 96.88 219 TRP A C 1
ATOM 1714 O O . TRP A 1 219 ? 13.255 11.173 -2.310 1.00 96.88 219 TRP A O 1
ATOM 1724 N N . TYR A 1 220 ? 12.752 13.119 -1.307 1.00 96.31 220 TYR A N 1
ATOM 1725 C CA . TYR A 1 220 ? 13.874 13.121 -0.362 1.00 96.31 220 TYR A CA 1
ATOM 1726 C C . TYR A 1 220 ? 13.400 13.056 1.099 1.00 96.31 220 TYR A C 1
ATOM 1728 O O . TYR A 1 220 ? 12.397 13.683 1.441 1.00 96.31 220 TYR A O 1
ATOM 1736 N N . PRO A 1 221 ? 14.128 12.358 1.996 1.00 94.75 221 PRO A N 1
ATOM 1737 C CA . PRO A 1 221 ? 13.664 12.083 3.359 1.00 94.75 221 PRO A CA 1
ATOM 1738 C C . PRO A 1 221 ? 14.025 13.176 4.378 1.00 94.75 221 PRO A C 1
ATOM 1740 O O . PRO A 1 221 ? 13.391 13.277 5.432 1.00 94.75 221 PRO A O 1
ATOM 1743 N N . VAL A 1 222 ? 15.054 13.981 4.094 1.00 90.81 222 VAL A N 1
ATOM 1744 C CA . VAL A 1 222 ? 15.512 15.076 4.962 1.00 90.81 222 VAL A CA 1
ATOM 1745 C C . VAL A 1 222 ? 14.653 16.299 4.681 1.00 90.81 222 VAL A C 1
ATOM 1747 O O . VAL A 1 222 ? 14.684 16.810 3.567 1.00 90.81 222 VAL A O 1
ATOM 1750 N N . GLN A 1 223 ? 13.893 16.748 5.687 1.00 88.88 223 GLN A N 1
ATOM 1751 C CA . GLN A 1 223 ? 12.825 17.743 5.514 1.00 88.88 223 GLN A CA 1
ATOM 1752 C C . GLN A 1 223 ? 11.929 17.356 4.324 1.00 88.88 223 GLN A C 1
ATOM 1754 O O . GLN A 1 223 ? 12.057 17.957 3.263 1.00 88.88 223 GLN A O 1
ATOM 1759 N N . PRO A 1 224 ? 11.098 16.304 4.470 1.00 91.12 224 PRO A N 1
ATOM 1760 C CA . PRO A 1 224 ? 10.483 15.599 3.352 1.00 91.12 224 PRO A CA 1
ATOM 1761 C C . PRO A 1 224 ? 9.939 16.496 2.243 1.00 91.12 224 PRO A C 1
ATOM 1763 O O . PRO A 1 224 ? 9.003 17.264 2.466 1.00 91.12 224 PRO A O 1
ATOM 1766 N N . HIS A 1 225 ? 10.523 16.384 1.053 1.00 92.00 225 HIS A N 1
ATOM 1767 C CA . HIS A 1 225 ? 10.210 17.244 -0.084 1.00 92.00 225 HIS A CA 1
ATOM 1768 C C . HIS A 1 225 ? 10.409 16.511 -1.411 1.00 92.00 225 HIS A C 1
ATOM 1770 O O . HIS A 1 225 ? 11.035 15.451 -1.474 1.00 92.00 225 HIS A O 1
ATOM 1776 N N . TRP A 1 226 ? 9.864 17.107 -2.466 1.00 93.19 226 TRP A N 1
ATOM 1777 C CA . TRP A 1 226 ? 10.098 16.713 -3.849 1.00 93.19 226 TRP A CA 1
ATOM 1778 C C . TRP A 1 226 ? 11.102 17.670 -4.474 1.00 93.19 226 TRP A C 1
ATOM 1780 O O . TRP A 1 226 ? 11.086 18.868 -4.179 1.00 93.19 226 TRP A O 1
ATOM 1790 N N . ARG A 1 227 ? 11.988 17.139 -5.310 1.00 94.00 227 ARG A N 1
ATOM 1791 C CA . ARG A 1 227 ? 12.952 17.940 -6.056 1.00 94.00 227 ARG A CA 1
ATOM 1792 C C . ARG A 1 227 ? 13.148 17.357 -7.445 1.00 94.00 227 ARG A C 1
ATOM 1794 O O . ARG A 1 227 ? 13.382 16.156 -7.576 1.00 94.00 227 ARG A O 1
ATOM 1801 N N . THR A 1 228 ? 13.128 18.232 -8.440 1.00 92.62 228 THR A N 1
ATOM 1802 C CA . THR A 1 228 ? 13.366 17.884 -9.838 1.00 92.62 228 THR A CA 1
ATOM 1803 C C . THR A 1 228 ? 14.794 17.391 -10.048 1.00 92.62 228 THR A C 1
ATOM 1805 O O . THR A 1 228 ? 15.747 17.942 -9.486 1.00 92.62 228 THR A O 1
ATOM 1808 N N . HIS A 1 229 ? 14.922 16.324 -10.832 1.00 83.25 229 HIS A N 1
ATOM 1809 C CA . HIS A 1 229 ? 16.178 15.658 -11.153 1.00 83.25 229 HIS A CA 1
ATOM 1810 C C . HIS A 1 229 ? 16.273 15.446 -12.672 1.00 83.25 229 HIS A C 1
ATOM 1812 O O . HIS A 1 229 ? 15.951 14.371 -13.194 1.00 83.25 229 HIS A O 1
ATOM 1818 N N . ASP A 1 230 ? 16.674 16.515 -13.366 1.00 74.75 230 ASP A N 1
ATOM 1819 C CA . ASP A 1 230 ? 16.628 16.639 -14.831 1.00 74.75 230 ASP A CA 1
ATOM 1820 C C . ASP A 1 230 ? 17.574 15.669 -15.558 1.00 74.75 230 ASP A C 1
ATOM 1822 O O . ASP A 1 230 ? 17.233 15.161 -16.622 1.00 74.75 230 ASP A O 1
ATOM 1826 N N . ASP A 1 231 ? 18.717 15.339 -14.951 1.00 78.19 231 ASP A N 1
ATOM 1827 C CA . ASP A 1 231 ? 19.772 14.521 -15.573 1.00 78.19 231 ASP A CA 1
ATOM 1828 C C . ASP A 1 231 ? 19.592 13.001 -15.370 1.00 78.19 231 ASP A C 1
ATOM 1830 O O . ASP A 1 231 ? 20.532 12.231 -15.557 1.00 78.19 231 ASP A O 1
ATOM 1834 N N . SER A 1 232 ? 18.409 12.548 -14.942 1.00 75.00 232 SER A N 1
ATOM 1835 C CA . SER A 1 232 ? 18.133 11.121 -14.705 1.00 75.00 232 SER A CA 1
ATOM 1836 C C . SER A 1 232 ? 17.005 10.585 -15.572 1.00 75.00 232 SER A C 1
ATOM 1838 O O . SER A 1 232 ? 16.090 11.302 -15.975 1.00 75.00 232 SER A O 1
ATOM 1840 N N . SER A 1 233 ? 17.026 9.284 -15.821 1.00 84.19 233 SER A N 1
ATOM 1841 C CA . SER A 1 233 ? 15.902 8.566 -16.413 1.00 84.19 233 SER A CA 1
ATOM 1842 C C . SER A 1 233 ? 14.714 8.482 -15.445 1.00 84.19 233 SER A C 1
ATOM 1844 O O . SER A 1 233 ? 14.837 8.649 -14.226 1.00 84.19 233 SER A O 1
ATOM 1846 N N . LEU A 1 234 ? 13.530 8.163 -15.978 1.00 78.88 234 LEU A N 1
ATOM 1847 C CA . LEU A 1 234 ? 12.345 7.889 -15.161 1.00 78.88 234 LEU A CA 1
ATOM 1848 C C . LEU A 1 234 ? 12.595 6.750 -14.159 1.00 78.88 234 LEU A C 1
ATOM 1850 O O . LEU A 1 234 ? 12.214 6.867 -12.995 1.00 78.88 234 LEU A O 1
ATOM 1854 N N . ARG A 1 235 ? 13.257 5.667 -14.591 1.00 85.19 235 ARG A N 1
ATOM 1855 C CA . ARG A 1 235 ? 13.563 4.514 -13.732 1.00 85.19 235 ARG A CA 1
ATOM 1856 C C . ARG A 1 235 ? 14.464 4.896 -12.570 1.00 85.19 235 ARG A C 1
ATOM 1858 O O . ARG A 1 235 ? 14.139 4.576 -11.431 1.00 85.19 235 ARG A O 1
ATOM 1865 N N . GLU A 1 236 ? 15.537 5.633 -12.840 1.00 83.88 236 GLU A N 1
ATOM 1866 C CA . GLU A 1 236 ? 16.454 6.099 -11.797 1.00 83.88 236 GLU A CA 1
ATOM 1867 C C . GLU A 1 236 ? 15.737 6.980 -10.776 1.00 83.88 236 GLU A C 1
ATOM 1869 O O . GLU A 1 236 ? 15.871 6.745 -9.577 1.00 83.88 236 GLU A O 1
ATOM 18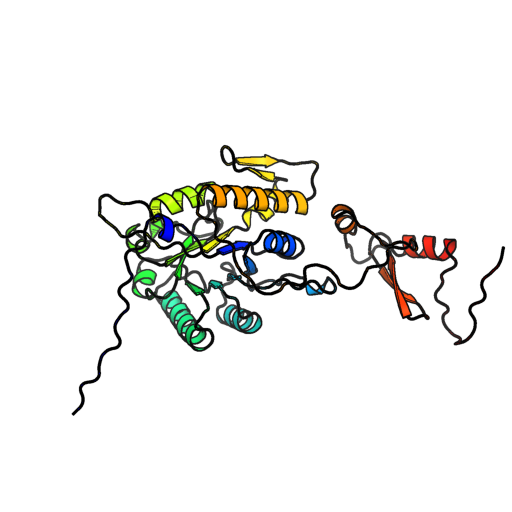74 N N . ARG A 1 237 ? 14.900 7.926 -11.220 1.00 87.50 237 ARG A N 1
ATOM 1875 C CA . ARG A 1 237 ? 14.137 8.782 -10.297 1.00 87.50 237 ARG A CA 1
ATOM 1876 C C . ARG A 1 237 ? 13.191 7.992 -9.390 1.00 87.50 237 ARG A C 1
ATOM 1878 O O . ARG A 1 237 ? 13.071 8.292 -8.196 1.00 87.50 237 ARG A O 1
ATOM 1885 N N . VAL A 1 238 ? 12.523 6.978 -9.940 1.00 87.50 238 VAL A N 1
ATOM 1886 C CA . VAL A 1 238 ? 11.644 6.092 -9.164 1.00 87.50 238 VAL A CA 1
ATOM 1887 C C . VAL A 1 238 ? 12.458 5.261 -8.177 1.00 87.50 238 VAL A C 1
ATOM 1889 O O . VAL A 1 238 ? 12.131 5.258 -6.990 1.00 87.50 238 VAL A O 1
ATOM 1892 N N . ARG A 1 239 ? 13.551 4.632 -8.626 1.00 93.69 239 ARG A N 1
ATOM 1893 C CA . ARG A 1 239 ? 14.449 3.837 -7.777 1.00 93.69 239 ARG A CA 1
ATOM 1894 C C . ARG A 1 239 ? 15.014 4.662 -6.619 1.00 93.69 239 ARG A C 1
ATOM 1896 O O . ARG A 1 239 ? 14.903 4.242 -5.471 1.00 93.69 239 ARG A O 1
ATOM 1903 N N . MET A 1 240 ? 15.518 5.868 -6.889 1.00 96.38 240 MET A N 1
ATOM 1904 C CA . MET A 1 240 ? 16.014 6.789 -5.857 1.00 96.38 240 MET A CA 1
ATOM 1905 C C . MET A 1 240 ? 14.929 7.125 -4.828 1.00 96.38 240 MET A C 1
ATOM 1907 O O . MET A 1 240 ? 15.174 7.102 -3.624 1.00 96.38 240 MET A O 1
ATOM 1911 N N . SER A 1 241 ? 13.702 7.396 -5.283 1.00 97.62 241 SER A N 1
ATOM 1912 C CA . SER A 1 241 ? 12.585 7.689 -4.378 1.00 97.62 241 SER A CA 1
ATOM 1913 C C . SER A 1 241 ? 12.228 6.488 -3.492 1.00 97.62 241 SER A C 1
ATOM 1915 O O . SER A 1 241 ? 11.964 6.664 -2.300 1.00 97.62 241 SER A O 1
ATOM 1917 N N . LEU A 1 242 ? 12.262 5.269 -4.041 1.00 97.38 242 LEU A N 1
ATOM 1918 C CA . LEU A 1 242 ? 12.045 4.028 -3.291 1.00 97.38 242 LEU A CA 1
ATOM 1919 C C . LEU A 1 242 ? 13.155 3.784 -2.254 1.00 97.38 242 LEU A C 1
ATOM 1921 O O . LEU A 1 242 ? 12.858 3.425 -1.112 1.00 97.38 242 LEU A O 1
ATOM 1925 N N . GLU A 1 243 ? 14.420 4.017 -2.602 1.00 97.50 243 GLU A N 1
ATOM 1926 C CA . GLU A 1 243 ? 15.559 3.912 -1.678 1.00 97.50 243 GLU A CA 1
ATOM 1927 C C . GLU A 1 243 ? 15.435 4.908 -0.519 1.00 97.50 243 GLU A C 1
ATOM 1929 O O . GLU A 1 243 ? 15.528 4.536 0.656 1.00 97.50 243 GLU A O 1
ATOM 1934 N N . HIS A 1 244 ? 15.145 6.169 -0.840 1.00 97.88 244 HIS A N 1
ATOM 1935 C CA . HIS A 1 244 ? 14.929 7.221 0.146 1.00 97.88 244 HIS A CA 1
ATOM 1936 C C . HIS A 1 244 ? 13.761 6.905 1.083 1.00 97.88 244 HIS A C 1
ATOM 1938 O O . HIS A 1 244 ? 13.877 7.079 2.300 1.00 97.88 244 HIS A O 1
ATOM 1944 N N . ALA A 1 245 ? 12.638 6.429 0.541 1.00 97.06 245 ALA A N 1
ATOM 1945 C CA . ALA A 1 245 ? 11.465 6.073 1.330 1.00 97.06 245 ALA A CA 1
ATOM 1946 C C . ALA A 1 245 ? 11.732 4.874 2.246 1.00 97.06 245 ALA A C 1
ATOM 1948 O O . ALA A 1 245 ? 11.363 4.906 3.421 1.00 97.06 245 ALA A O 1
ATOM 1949 N N . LYS A 1 246 ? 12.448 3.854 1.763 1.00 96.31 246 LYS A N 1
ATOM 1950 C CA . LYS A 1 246 ? 12.872 2.721 2.591 1.00 96.31 246 LYS A CA 1
ATOM 1951 C C . LYS A 1 246 ? 13.725 3.193 3.768 1.00 96.31 246 LYS A C 1
ATOM 1953 O O . LYS A 1 246 ? 13.406 2.875 4.915 1.00 96.31 246 LYS A O 1
ATOM 1958 N N . ALA A 1 247 ? 14.751 4.005 3.510 1.00 95.94 247 ALA A N 1
ATOM 1959 C CA . ALA A 1 247 ? 15.605 4.559 4.561 1.00 95.94 247 ALA A CA 1
ATOM 1960 C C . ALA A 1 247 ? 14.801 5.394 5.578 1.00 95.94 247 ALA A C 1
ATOM 1962 O O . ALA A 1 247 ? 14.994 5.268 6.790 1.00 95.94 247 ALA A O 1
ATOM 1963 N N . TYR A 1 248 ? 13.845 6.196 5.099 1.00 97.00 248 TYR A N 1
ATOM 1964 C CA . TYR A 1 248 ? 12.948 6.989 5.941 1.00 97.00 248 TYR A CA 1
ATOM 1965 C C . TYR A 1 248 ? 12.124 6.132 6.909 1.00 97.00 248 TYR A C 1
ATOM 1967 O O . TYR A 1 248 ? 11.984 6.492 8.086 1.00 97.00 248 TYR A O 1
ATOM 1975 N N . TRP A 1 249 ? 11.597 5.001 6.429 1.00 96.50 249 TRP A N 1
ATOM 1976 C CA . TRP A 1 249 ? 10.806 4.070 7.231 1.00 96.50 249 TRP A CA 1
ATOM 1977 C C . TRP A 1 249 ? 11.649 3.233 8.187 1.00 96.50 249 TRP A C 1
ATOM 1979 O O . TRP A 1 249 ? 11.239 3.022 9.331 1.00 96.50 249 TRP A O 1
ATOM 1989 N N . GLN A 1 250 ? 12.835 2.798 7.759 1.00 95.19 250 GLN A N 1
ATOM 1990 C CA . GLN A 1 250 ? 13.785 2.085 8.614 1.00 95.19 250 GLN A CA 1
ATOM 1991 C C . GLN A 1 250 ? 14.219 2.951 9.799 1.00 95.19 250 GLN A C 1
ATOM 1993 O O . GLN A 1 250 ? 14.164 2.498 10.940 1.00 95.19 250 GLN A O 1
ATOM 1998 N N . GLN A 1 251 ? 14.544 4.226 9.558 1.00 94.94 251 GLN A N 1
ATOM 1999 C CA . GLN A 1 251 ? 14.915 5.171 10.618 1.00 94.94 251 GLN A CA 1
ATOM 2000 C C . GLN A 1 251 ? 13.807 5.351 11.673 1.00 94.94 251 GLN A C 1
ATOM 2002 O O . GLN A 1 251 ? 14.091 5.639 12.833 1.00 94.94 251 GLN A O 1
ATOM 2007 N N . ARG A 1 252 ? 12.540 5.181 11.282 1.00 94.31 252 ARG A N 1
ATOM 2008 C CA . ARG A 1 252 ? 11.364 5.318 12.161 1.00 94.31 252 ARG A CA 1
ATOM 2009 C C . ARG A 1 252 ? 10.929 4.008 12.816 1.00 94.31 252 ARG A C 1
ATOM 2011 O O . ARG A 1 252 ? 9.954 4.008 13.565 1.00 94.31 252 ARG A O 1
ATOM 2018 N N . GLY A 1 253 ? 11.618 2.902 12.530 1.00 93.69 253 GLY A N 1
ATOM 2019 C CA . GLY A 1 253 ? 11.240 1.570 13.005 1.00 93.69 253 GLY A CA 1
ATOM 2020 C C . GLY A 1 253 ? 9.895 1.084 12.457 1.00 93.69 253 GLY A C 1
ATOM 2021 O O . GLY A 1 253 ? 9.250 0.254 13.089 1.00 93.69 253 GLY A O 1
ATOM 2022 N N . VAL A 1 254 ? 9.453 1.628 11.319 1.00 95.19 254 VAL A N 1
ATOM 2023 C CA . VAL A 1 254 ? 8.191 1.258 10.658 1.00 95.19 254 VAL A CA 1
ATOM 2024 C C . VAL A 1 254 ? 8.411 0.091 9.700 1.00 95.19 254 VAL A C 1
ATOM 2026 O O . VAL A 1 254 ? 7.593 -0.820 9.643 1.00 95.19 254 VAL A O 1
ATOM 2029 N N . TRP A 1 255 ? 9.527 0.108 8.969 1.00 93.44 255 TRP A N 1
ATOM 2030 C CA . TRP A 1 255 ? 9.853 -0.897 7.959 1.00 93.44 255 TRP A CA 1
ATOM 2031 C C . TRP A 1 255 ? 10.116 -2.275 8.586 1.00 93.44 255 TRP A C 1
ATOM 2033 O O . TRP A 1 255 ? 11.044 -2.420 9.388 1.00 93.44 255 TRP A O 1
ATOM 2043 N N . ALA A 1 256 ? 9.362 -3.296 8.174 1.00 78.50 256 ALA A N 1
ATOM 2044 C CA . ALA A 1 256 ? 9.794 -4.688 8.274 1.00 78.50 256 ALA A CA 1
ATOM 2045 C C . ALA A 1 256 ? 10.304 -5.167 6.913 1.00 78.50 256 ALA A C 1
ATOM 2047 O O . ALA A 1 256 ? 9.832 -4.724 5.868 1.00 78.50 256 ALA A O 1
ATOM 2048 N N . THR A 1 257 ? 11.292 -6.057 6.926 1.00 65.94 257 THR A N 1
ATOM 2049 C CA . THR A 1 257 ? 11.698 -6.761 5.710 1.00 65.94 257 THR A CA 1
ATOM 2050 C C . THR A 1 257 ? 10.548 -7.670 5.292 1.00 65.94 257 THR A C 1
ATOM 2052 O O . THR A 1 257 ? 10.158 -8.534 6.073 1.00 65.94 257 THR A O 1
ATOM 2055 N N . HIS A 1 258 ? 9.999 -7.452 4.099 1.00 64.75 258 HIS A N 1
ATOM 2056 C CA . HIS A 1 258 ? 9.075 -8.399 3.493 1.00 64.75 258 HIS A CA 1
ATOM 2057 C C . HIS A 1 258 ? 9.887 -9.611 3.023 1.00 64.75 258 HIS A C 1
ATOM 2059 O O . HIS A 1 258 ? 10.801 -9.461 2.211 1.00 64.75 258 HIS A O 1
ATOM 2065 N N . GLU A 1 259 ? 9.612 -10.786 3.583 1.00 55.97 259 GLU A N 1
ATOM 2066 C CA . GLU A 1 259 ? 10.156 -12.052 3.093 1.00 55.97 259 GLU A CA 1
ATOM 2067 C C . GLU A 1 259 ? 9.184 -12.567 2.033 1.00 55.97 259 GLU A C 1
ATOM 2069 O O . GLU A 1 259 ? 8.149 -13.129 2.378 1.00 55.97 259 GLU A O 1
ATOM 2074 N N . ASP A 1 260 ? 9.475 -12.308 0.757 1.00 58.69 260 ASP A N 1
ATOM 2075 C CA . ASP A 1 260 ? 8.676 -12.848 -0.344 1.00 58.69 260 ASP A CA 1
ATOM 2076 C C . ASP A 1 260 ? 9.397 -13.954 -1.109 1.00 58.69 260 ASP A C 1
ATOM 2078 O O . ASP A 1 260 ? 10.617 -14.118 -1.017 1.00 58.69 260 ASP A O 1
ATOM 2082 N N . GLN A 1 261 ? 8.592 -14.697 -1.862 1.00 54.53 261 GLN A N 1
ATOM 2083 C CA . GLN A 1 261 ? 8.932 -15.852 -2.680 1.00 54.53 261 GLN A CA 1
ATOM 2084 C C . GLN A 1 261 ? 10.098 -15.591 -3.647 1.00 54.53 261 GLN A C 1
ATOM 2086 O O . GLN A 1 261 ? 10.397 -14.459 -4.027 1.00 54.53 261 GLN A O 1
ATOM 2091 N N . SER A 1 262 ? 10.761 -16.674 -4.061 1.00 57.62 262 SER A N 1
ATOM 2092 C CA . SER A 1 262 ? 11.884 -16.648 -5.000 1.00 57.62 262 SER A CA 1
ATOM 2093 C C . SER A 1 262 ? 11.494 -15.969 -6.317 1.00 57.62 262 SER A C 1
ATOM 2095 O O . SER A 1 262 ? 10.800 -16.572 -7.130 1.00 57.62 262 SER A O 1
ATOM 2097 N N . ALA A 1 263 ? 11.960 -14.742 -6.540 1.00 59.28 263 ALA A N 1
ATOM 2098 C CA . ALA A 1 263 ? 11.817 -14.059 -7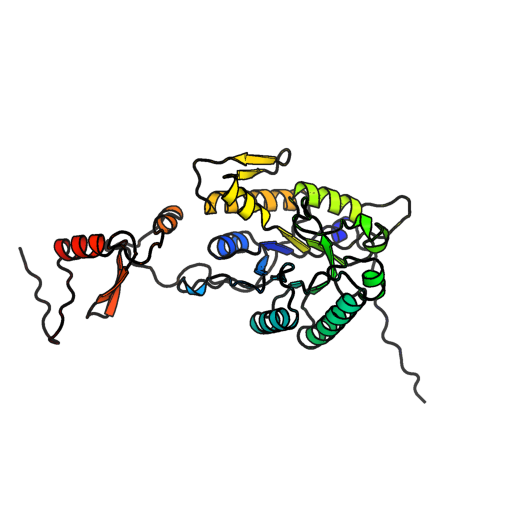.819 1.00 59.28 263 ALA A CA 1
ATOM 2099 C C . ALA A 1 263 ? 12.999 -14.379 -8.746 1.00 59.28 263 ALA A C 1
ATOM 2101 O O . ALA A 1 263 ? 14.150 -14.450 -8.300 1.00 59.28 263 ALA 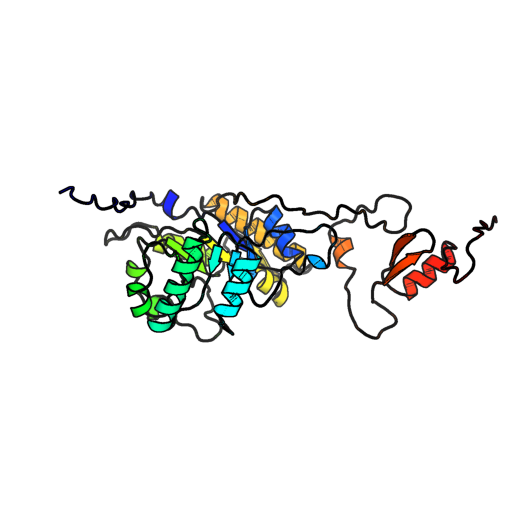A O 1
ATOM 2102 N N . VAL A 1 264 ? 12.728 -14.506 -10.047 1.00 57.88 264 VAL A N 1
ATOM 2103 C CA . VAL A 1 264 ? 13.773 -14.529 -11.081 1.00 57.88 264 VAL A CA 1
ATOM 2104 C C . VAL A 1 264 ? 13.871 -13.116 -11.641 1.00 57.88 264 VAL A C 1
ATOM 2106 O O . VAL A 1 264 ? 12.987 -12.630 -12.340 1.00 57.88 264 VAL A O 1
ATOM 2109 N N . LEU A 1 265 ? 14.927 -12.407 -11.243 1.00 58.94 265 LEU A N 1
ATOM 2110 C CA . LEU A 1 265 ? 15.063 -10.958 -11.449 1.00 58.94 265 LEU A CA 1
ATOM 2111 C C . LEU A 1 265 ? 16.020 -10.599 -12.589 1.00 58.94 265 LEU A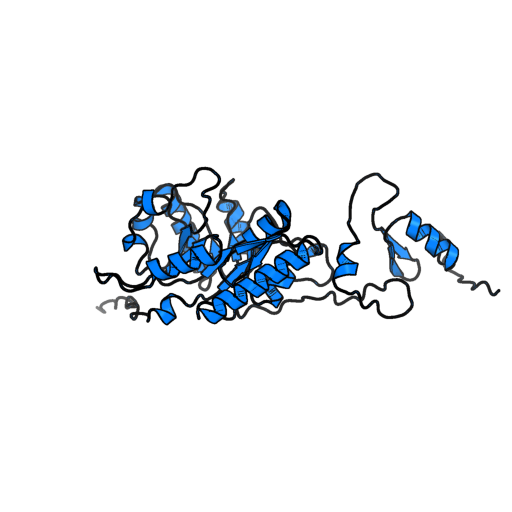 C 1
ATOM 2113 O O . LEU A 1 265 ? 16.367 -9.423 -12.740 1.00 58.94 265 LEU A O 1
ATOM 2117 N N . SER A 1 266 ? 16.480 -11.602 -13.334 1.00 49.16 266 SER A N 1
ATOM 2118 C CA . SER A 1 266 ? 17.480 -11.482 -14.389 1.00 49.16 266 SER A CA 1
ATOM 2119 C C . SER A 1 266 ? 17.163 -12.479 -15.505 1.00 49.16 266 SER A C 1
ATOM 2121 O O . SER A 1 266 ? 16.963 -13.651 -15.199 1.00 49.16 266 SER A O 1
ATOM 2123 N N . PRO A 1 267 ? 17.170 -12.055 -16.781 1.00 43.22 267 PRO A N 1
ATOM 2124 C CA . PRO A 1 267 ? 17.066 -12.971 -17.908 1.00 43.22 267 PRO A CA 1
ATOM 2125 C C . PRO A 1 267 ? 18.175 -14.036 -17.866 1.00 43.22 267 P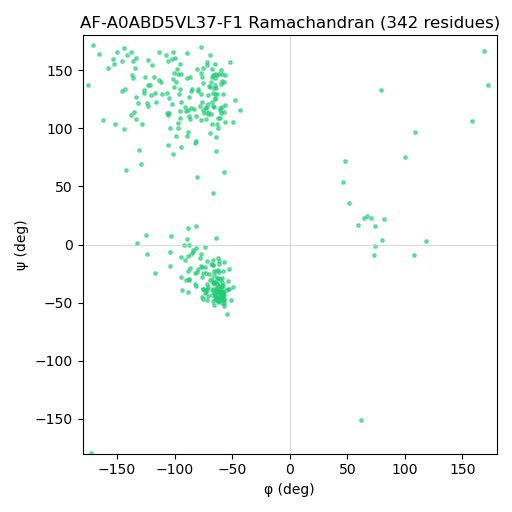RO A C 1
ATOM 2127 O O . PRO A 1 267 ? 19.350 -13.682 -17.921 1.00 43.22 267 PRO A O 1
ATOM 2130 N N . ASP A 1 268 ? 17.826 -15.325 -17.789 1.00 33.69 268 ASP A N 1
ATOM 2131 C CA . ASP A 1 268 ? 18.809 -16.423 -17.866 1.00 33.69 268 ASP A CA 1
ATOM 2132 C C . ASP A 1 268 ? 19.486 -16.547 -19.243 1.00 33.69 268 ASP A C 1
ATOM 2134 O O . ASP A 1 268 ? 20.553 -17.151 -19.349 1.00 33.69 268 ASP A O 1
ATOM 2138 N N . ASP A 1 269 ? 18.913 -15.945 -20.292 1.00 34.84 269 ASP A N 1
ATOM 2139 C CA . ASP A 1 269 ? 19.525 -15.934 -21.616 1.00 34.84 269 ASP A CA 1
ATOM 2140 C C . ASP A 1 269 ? 20.321 -14.639 -21.822 1.00 34.84 269 ASP A C 1
ATOM 2142 O O . ASP A 1 269 ? 19.729 -13.552 -21.877 1.00 34.84 269 ASP A O 1
ATOM 2146 N N . PRO A 1 270 ? 21.659 -14.713 -21.974 1.00 34.88 270 PRO A N 1
ATOM 2147 C CA . PRO A 1 270 ? 22.430 -13.564 -22.403 1.00 34.88 270 PRO A CA 1
ATOM 2148 C C . PRO A 1 270 ? 21.947 -13.172 -23.799 1.00 34.88 270 PRO A C 1
ATOM 2150 O O . PRO A 1 270 ? 22.214 -13.856 -24.787 1.00 34.88 270 PRO A O 1
ATOM 2153 N N . VAL A 1 271 ? 21.244 -12.044 -23.896 1.00 35.47 271 VAL A N 1
ATOM 2154 C CA . VAL A 1 271 ? 21.043 -11.368 -25.176 1.00 35.47 271 VAL A CA 1
ATOM 2155 C C . VAL A 1 271 ? 22.436 -10.974 -25.659 1.00 35.47 271 VAL A C 1
ATOM 2157 O O . VAL A 1 271 ? 23.033 -10.014 -25.171 1.00 35.47 271 VAL A O 1
ATOM 2160 N N . PHE A 1 272 ? 22.997 -11.759 -26.578 1.00 34.09 272 PHE A N 1
ATOM 2161 C CA . PHE A 1 272 ? 24.265 -11.452 -27.224 1.00 34.09 272 PHE A CA 1
ATOM 2162 C C . PHE A 1 272 ? 24.088 -10.167 -28.042 1.00 34.09 272 PHE A C 1
ATOM 2164 O O . PHE A 1 272 ? 23.694 -10.205 -29.207 1.00 34.09 272 PHE A O 1
ATOM 2171 N N . ALA A 1 273 ? 24.387 -9.007 -27.453 1.00 34.69 273 ALA A N 1
ATOM 2172 C CA . ALA A 1 273 ? 24.663 -7.828 -28.256 1.00 34.69 273 ALA A CA 1
ATOM 2173 C C . ALA A 1 273 ? 25.914 -8.133 -29.083 1.00 34.69 273 ALA A C 1
ATOM 2175 O O . ALA A 1 273 ? 26.919 -8.608 -28.559 1.00 34.69 273 ALA A O 1
ATOM 2176 N N . THR A 1 274 ? 25.851 -7.898 -30.389 1.00 35.25 274 THR A N 1
ATOM 2177 C CA . THR A 1 274 ? 26.893 -8.236 -31.362 1.00 35.25 274 THR A CA 1
ATOM 2178 C C . THR A 1 274 ? 28.200 -7.470 -31.126 1.00 35.25 274 THR A C 1
ATOM 2180 O O . THR A 1 274 ? 28.518 -6.496 -31.806 1.00 35.25 274 THR A O 1
ATOM 2183 N N . ARG A 1 275 ? 28.996 -7.951 -30.182 1.00 34.47 275 ARG A N 1
ATOM 2184 C CA . ARG A 1 275 ? 30.443 -8.170 -30.260 1.00 34.47 275 ARG A CA 1
ATOM 2185 C C . ARG A 1 275 ? 30.620 -9.541 -29.614 1.00 34.47 275 ARG A C 1
ATOM 2187 O O . ARG A 1 275 ? 29.871 -9.847 -28.704 1.00 34.47 275 ARG A O 1
ATOM 2194 N N . GLY A 1 276 ? 31.527 -10.397 -30.069 1.00 31.77 276 GLY A N 1
ATOM 2195 C CA . GLY A 1 276 ? 31.750 -11.732 -29.479 1.00 31.77 276 GLY A CA 1
ATOM 2196 C C . GLY A 1 276 ? 32.314 -11.713 -28.043 1.00 31.77 276 GLY A C 1
ATOM 2197 O O . GLY A 1 276 ? 33.250 -12.440 -27.739 1.00 31.77 276 GLY A O 1
ATOM 2198 N N . THR A 1 277 ? 31.779 -10.858 -27.181 1.00 31.80 277 THR A N 1
ATOM 2199 C CA . THR A 1 277 ? 32.062 -10.635 -25.770 1.00 31.80 277 THR A CA 1
ATOM 2200 C C . THR A 1 277 ? 30.719 -10.487 -25.061 1.00 31.80 277 THR A C 1
ATOM 2202 O O . THR A 1 277 ? 29.804 -9.920 -25.661 1.00 31.80 277 THR A O 1
ATOM 2205 N N . PRO A 1 278 ? 30.595 -10.944 -23.802 1.00 35.31 278 PRO A N 1
ATOM 2206 C CA . PRO A 1 278 ? 29.417 -10.679 -22.990 1.00 35.31 278 PRO A CA 1
ATOM 2207 C C . PRO A 1 278 ? 29.069 -9.194 -23.061 1.00 35.31 278 PRO A C 1
ATOM 2209 O O . PRO A 1 278 ? 29.921 -8.335 -22.823 1.00 35.31 278 PRO A O 1
ATOM 2212 N N . PHE A 1 279 ? 27.838 -8.904 -23.460 1.00 38.31 279 PHE A N 1
ATOM 2213 C CA . PHE A 1 279 ? 27.267 -7.587 -23.271 1.00 38.31 279 PHE A CA 1
ATOM 2214 C C . PHE A 1 279 ? 27.087 -7.432 -21.761 1.00 38.31 279 PHE A C 1
ATOM 2216 O O . PHE A 1 279 ? 26.320 -8.182 -21.163 1.00 38.31 279 PHE A O 1
ATOM 2223 N N . ASP A 1 280 ? 27.851 -6.533 -21.148 1.00 39.84 280 ASP A N 1
ATOM 2224 C CA . ASP A 1 280 ? 27.633 -6.078 -19.774 1.00 39.84 280 ASP A CA 1
ATOM 2225 C C . ASP A 1 280 ? 26.937 -4.718 -19.872 1.00 39.84 280 ASP A C 1
ATOM 2227 O O . ASP A 1 280 ? 27.617 -3.687 -19.849 1.00 39.84 280 ASP A O 1
ATOM 2231 N N . PRO A 1 281 ? 25.616 -4.685 -20.143 1.00 38.53 281 PRO A N 1
ATOM 2232 C CA . PRO A 1 281 ? 24.916 -3.425 -20.220 1.00 38.53 281 PRO A CA 1
ATOM 2233 C C . PRO A 1 281 ? 24.941 -2.784 -18.848 1.00 38.53 281 PRO A C 1
ATOM 2235 O O . PRO A 1 281 ? 24.449 -3.344 -17.864 1.00 38.53 281 PRO A O 1
ATOM 2238 N N . THR A 1 282 ? 25.418 -1.549 -18.801 1.00 42.03 282 THR A N 1
ATOM 2239 C CA . THR A 1 282 ? 24.995 -0.693 -17.698 1.00 42.03 282 THR A CA 1
ATOM 2240 C C . THR A 1 282 ? 23.484 -0.491 -17.811 1.00 42.03 282 THR A C 1
ATOM 2242 O O . THR A 1 282 ? 22.929 -0.445 -18.908 1.00 42.03 282 THR A O 1
ATOM 2245 N N . GLU A 1 283 ? 22.797 -0.392 -16.674 1.00 38.41 283 GLU A N 1
ATOM 2246 C CA . GLU A 1 283 ? 21.329 -0.368 -16.584 1.00 38.41 283 GLU A CA 1
ATOM 2247 C C . GLU A 1 283 ? 20.665 0.702 -17.483 1.00 38.41 283 GLU A C 1
ATOM 2249 O O . GLU A 1 283 ? 19.506 0.548 -17.856 1.00 38.41 283 GLU A O 1
ATOM 2254 N N . ALA A 1 284 ? 21.416 1.735 -17.886 1.00 34.75 284 ALA A N 1
ATOM 2255 C CA . ALA A 1 284 ? 21.018 2.787 -18.820 1.00 34.75 284 ALA A CA 1
ATOM 2256 C C . ALA A 1 284 ? 20.910 2.330 -20.292 1.00 34.75 284 ALA A C 1
ATOM 2258 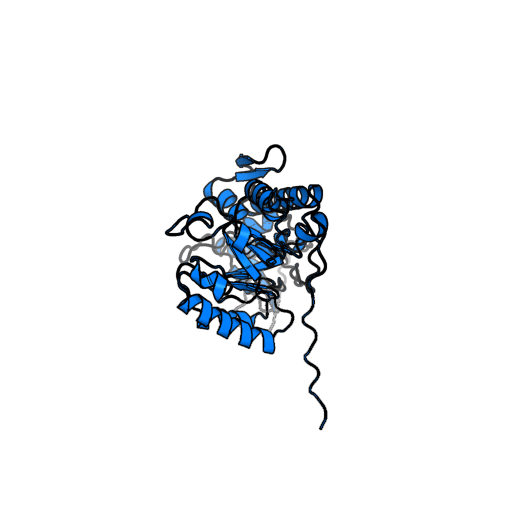O O . ALA A 1 284 ? 20.024 2.789 -21.009 1.00 34.75 284 ALA A O 1
ATOM 2259 N N . GLU A 1 285 ? 21.747 1.395 -20.752 1.00 36.94 285 GLU A N 1
ATOM 2260 C CA . GLU A 1 285 ? 21.785 0.960 -22.163 1.00 36.94 285 GLU A CA 1
ATOM 2261 C C . GLU A 1 285 ? 20.584 0.080 -22.544 1.00 36.94 285 GLU A C 1
ATOM 2263 O O . GLU A 1 285 ? 20.228 -0.029 -23.717 1.00 36.94 285 GLU A O 1
ATOM 2268 N N . LEU A 1 286 ? 19.908 -0.503 -21.549 1.00 37.09 286 LEU A N 1
ATOM 2269 C CA . LEU A 1 286 ? 18.655 -1.236 -21.738 1.00 37.09 286 LEU A CA 1
ATOM 2270 C C . LEU A 1 286 ? 17.439 -0.308 -21.943 1.00 37.09 286 LEU A C 1
ATOM 2272 O O . LEU A 1 286 ? 16.433 -0.767 -22.479 1.00 37.09 286 LEU A O 1
ATOM 2276 N N . PHE A 1 287 ? 17.510 0.974 -21.553 1.00 36.00 287 PHE A N 1
ATOM 2277 C CA . PHE A 1 287 ? 16.388 1.925 -21.676 1.00 36.00 287 PHE A CA 1
ATOM 2278 C C . PHE A 1 287 ? 16.310 2.645 -23.013 1.00 36.00 287 PHE A C 1
ATOM 2280 O O . PHE A 1 287 ? 15.207 2.949 -23.455 1.00 36.00 287 PHE A O 1
ATOM 2287 N N . ASP A 1 288 ? 17.445 2.880 -23.671 1.00 35.22 288 ASP A N 1
ATOM 2288 C CA . ASP A 1 288 ? 17.481 3.576 -24.966 1.00 35.22 288 ASP A CA 1
ATOM 2289 C C . ASP A 1 288 ? 16.979 2.709 -26.135 1.00 35.22 288 ASP A C 1
ATOM 2291 O O . ASP A 1 288 ? 16.848 3.177 -27.267 1.00 35.22 288 ASP A O 1
ATOM 2295 N N . CYS A 1 289 ? 16.623 1.449 -25.875 1.00 35.31 289 CYS A N 1
ATOM 2296 C CA . CYS A 1 289 ? 15.839 0.631 -26.797 1.00 35.31 289 CYS A CA 1
ATOM 2297 C C . CYS A 1 289 ? 14.346 0.989 -26.678 1.00 35.31 289 CYS A C 1
ATOM 2299 O O . CYS A 1 289 ? 13.512 0.146 -26.346 1.00 35.31 289 CYS A O 1
ATOM 2301 N N . GLU A 1 290 ? 14.005 2.257 -26.905 1.00 35.25 290 GLU A N 1
ATOM 2302 C CA . GLU A 1 290 ? 12.628 2.744 -26.893 1.00 35.25 290 GLU A CA 1
ATOM 2303 C C . GLU A 1 290 ? 11.864 2.132 -28.082 1.00 35.25 290 GLU A C 1
ATOM 2305 O O . GLU A 1 290 ? 12.048 2.488 -29.246 1.00 35.25 290 GLU A O 1
ATOM 2310 N N . PHE A 1 291 ? 11.022 1.140 -27.792 1.00 39.09 291 PHE A N 1
ATOM 2311 C CA . PHE A 1 291 ? 10.107 0.532 -28.751 1.00 39.09 291 PHE A CA 1
ATOM 2312 C C . PHE A 1 291 ? 8.940 1.493 -29.067 1.00 39.09 291 PHE A C 1
ATOM 2314 O O . PHE A 1 291 ? 8.022 1.645 -28.265 1.00 39.09 291 PHE A O 1
ATOM 2321 N N . GLY A 1 292 ? 8.919 2.082 -30.268 1.00 29.88 292 GLY A N 1
ATOM 2322 C CA . GLY A 1 292 ? 7.734 2.729 -30.871 1.00 29.88 292 GLY A CA 1
ATOM 2323 C C . GLY A 1 292 ? 8.097 3.473 -32.166 1.00 29.88 292 GLY A C 1
ATOM 2324 O O . GLY A 1 292 ? 9.136 4.108 -32.218 1.00 29.88 292 GLY A O 1
ATOM 2325 N N . GLN A 1 293 ? 7.365 3.438 -33.289 1.00 29.97 293 GLN A N 1
ATOM 2326 C CA . GLN A 1 293 ? 5.915 3.387 -33.551 1.00 29.97 293 GLN A CA 1
ATOM 2327 C C . GLN A 1 293 ? 5.551 2.399 -34.693 1.00 29.97 293 GLN A C 1
ATOM 2329 O O . GLN A 1 293 ? 6.425 2.022 -35.479 1.00 29.97 293 GLN A O 1
ATOM 2334 N N . PRO A 1 294 ? 4.267 2.008 -34.863 1.00 36.69 294 PRO A N 1
ATOM 2335 C CA . PRO A 1 294 ? 3.844 1.184 -35.990 1.00 36.69 294 PRO A CA 1
ATOM 2336 C C . PRO A 1 294 ? 3.875 2.004 -37.288 1.00 36.69 294 PRO A C 1
ATOM 2338 O O . PRO A 1 294 ? 3.089 2.932 -37.460 1.00 36.69 294 PRO A O 1
ATOM 2341 N N . GLY A 1 295 ? 4.766 1.637 -38.215 1.00 42.16 295 GLY A N 1
ATOM 2342 C CA . GLY A 1 295 ? 4.724 2.104 -39.608 1.00 42.16 295 GLY A CA 1
ATOM 2343 C C . GLY A 1 295 ? 5.925 2.908 -40.120 1.00 42.16 295 GLY A C 1
ATOM 2344 O O . GLY A 1 295 ? 5.888 3.337 -41.269 1.00 42.16 295 GLY A O 1
ATOM 2345 N N . GLY A 1 296 ? 6.987 3.103 -39.334 1.00 38.47 296 GLY A N 1
ATOM 2346 C CA . GLY A 1 296 ? 8.231 3.727 -39.803 1.00 38.47 296 GLY A CA 1
ATOM 2347 C C . GLY A 1 296 ? 9.361 2.709 -39.970 1.00 38.47 296 GLY A C 1
ATOM 2348 O O . GLY A 1 296 ? 9.655 1.960 -39.044 1.00 38.47 296 GLY A O 1
ATOM 2349 N N . ASP A 1 297 ? 10.045 2.719 -41.116 1.00 43.84 297 ASP A N 1
ATOM 2350 C CA . ASP A 1 297 ? 11.269 1.936 -41.393 1.00 43.84 297 ASP A CA 1
ATOM 2351 C C . ASP A 1 297 ? 12.484 2.328 -40.508 1.00 43.84 297 ASP A C 1
ATOM 2353 O O . ASP A 1 297 ? 13.598 1.822 -40.688 1.00 43.84 297 ASP A O 1
ATOM 2357 N N . GLU A 1 298 ? 12.289 3.217 -39.533 1.00 43.88 298 GLU A N 1
ATOM 2358 C CA . GLU A 1 298 ? 13.292 3.688 -38.584 1.00 43.88 298 GLU A CA 1
ATOM 2359 C C . GLU A 1 298 ? 12.709 3.621 -37.161 1.00 43.88 298 GLU A C 1
ATOM 2361 O O . GLU A 1 298 ? 11.669 4.213 -36.887 1.00 43.88 298 GLU A O 1
ATOM 2366 N N . GLY A 1 299 ? 13.369 2.876 -36.265 1.00 42.38 299 GLY A N 1
ATOM 2367 C CA . GLY A 1 299 ? 13.106 2.915 -34.816 1.00 42.38 299 GLY A CA 1
ATOM 2368 C C . GLY A 1 299 ? 12.398 1.710 -34.187 1.00 42.38 299 GLY A C 1
ATOM 2369 O O . GLY A 1 299 ? 12.364 1.611 -32.969 1.00 42.38 299 GLY A O 1
ATOM 2370 N N . SER A 1 300 ? 11.878 0.752 -34.958 1.00 43.88 300 SER A N 1
ATOM 2371 C CA . SER A 1 300 ? 11.373 -0.499 -34.372 1.00 43.88 300 SER A CA 1
ATOM 2372 C C . SER A 1 300 ? 12.499 -1.525 -34.266 1.00 43.88 300 SER A C 1
ATOM 2374 O O . SER A 1 300 ? 13.061 -1.948 -35.279 1.00 43.88 300 SER A O 1
ATOM 2376 N N . GLY A 1 301 ? 12.852 -1.914 -33.039 1.00 49.47 301 GLY A N 1
ATOM 2377 C CA . GLY A 1 301 ? 13.771 -3.024 -32.810 1.00 49.47 301 GLY A CA 1
ATOM 2378 C C . GLY A 1 301 ? 13.254 -4.303 -33.477 1.00 49.47 301 GLY A C 1
ATOM 2379 O O . GLY A 1 301 ? 12.051 -4.562 -33.474 1.00 49.47 301 GLY A O 1
ATOM 2380 N N . VAL A 1 302 ? 14.142 -5.089 -34.089 1.00 48.59 302 VAL A N 1
ATOM 2381 C CA . VAL A 1 302 ? 13.779 -6.315 -34.816 1.00 48.59 302 VAL A CA 1
ATOM 2382 C C . VAL A 1 302 ? 14.576 -7.510 -34.327 1.00 48.59 302 VAL A C 1
ATOM 2384 O O . VAL A 1 302 ? 15.796 -7.439 -34.199 1.00 48.59 302 VAL A O 1
ATOM 2387 N N . LEU A 1 303 ? 13.868 -8.612 -34.088 1.00 48.03 303 LEU A N 1
ATOM 2388 C CA . LEU A 1 303 ? 14.442 -9.926 -33.821 1.00 48.03 303 LEU A CA 1
ATOM 2389 C C . LEU A 1 303 ? 14.503 -10.715 -35.125 1.00 48.03 303 LEU A C 1
ATOM 2391 O O . LEU A 1 303 ? 13.544 -10.729 -35.902 1.00 48.03 303 LEU A O 1
ATOM 2395 N N . VAL A 1 304 ? 15.638 -11.354 -35.378 1.00 51.31 304 VAL A N 1
ATOM 2396 C CA . VAL A 1 304 ? 15.874 -12.128 -36.592 1.00 51.31 304 VAL A CA 1
ATOM 2397 C C . VAL A 1 304 ? 16.519 -13.443 -36.213 1.00 51.31 304 VAL A C 1
ATOM 2399 O O . VAL A 1 304 ? 17.650 -13.473 -35.744 1.00 51.31 304 VAL A O 1
ATOM 2402 N N . GLU A 1 305 ? 15.783 -14.522 -36.441 1.00 56.16 305 GLU A N 1
ATOM 2403 C CA . GLU A 1 305 ? 16.323 -15.877 -36.436 1.00 56.16 305 GLU A CA 1
ATOM 2404 C C . GLU A 1 305 ? 17.030 -16.152 -37.773 1.00 56.16 305 GLU A C 1
ATOM 2406 O O . GLU A 1 305 ? 16.493 -15.812 -38.842 1.00 56.16 305 GLU A O 1
ATOM 2411 N N . TYR A 1 306 ? 18.241 -16.698 -37.698 1.00 63.06 306 TYR A N 1
ATOM 2412 C CA . TYR A 1 306 ? 19.073 -17.126 -38.821 1.00 63.06 306 TYR A CA 1
ATOM 2413 C C . TYR A 1 306 ? 19.012 -18.647 -38.994 1.00 63.06 306 TYR A C 1
ATOM 2415 O O . TYR A 1 306 ? 18.541 -19.373 -38.122 1.00 63.06 306 TYR A O 1
ATOM 2423 N N . ASP A 1 307 ? 19.487 -19.133 -40.140 1.00 59.56 307 ASP A N 1
ATOM 2424 C CA . ASP A 1 307 ? 19.351 -20.539 -40.547 1.00 59.56 307 ASP A CA 1
ATOM 2425 C C . ASP A 1 307 ? 20.145 -21.522 -39.655 1.00 59.56 307 ASP A C 1
ATOM 2427 O O . ASP A 1 307 ? 19.917 -22.730 -39.700 1.00 59.56 307 ASP A O 1
ATOM 2431 N N . ASP A 1 308 ? 21.058 -21.015 -38.820 1.00 52.91 308 ASP A N 1
ATOM 2432 C CA . ASP A 1 308 ? 21.798 -21.762 -37.796 1.00 52.91 308 ASP A CA 1
ATOM 2433 C C . ASP A 1 308 ? 21.090 -21.803 -36.426 1.00 52.91 308 ASP A C 1
ATOM 2435 O O . ASP A 1 308 ? 21.634 -22.344 -35.461 1.00 52.91 308 ASP A O 1
ATOM 2439 N N . GLY A 1 309 ? 19.872 -21.258 -36.343 1.00 47.81 309 GLY A N 1
ATOM 2440 C CA . GLY A 1 309 ? 19.073 -21.170 -35.123 1.00 47.81 309 GLY A CA 1
ATOM 2441 C C . GLY A 1 309 ? 19.476 -20.019 -34.198 1.00 47.81 309 GLY A C 1
ATOM 2442 O O . GLY A 1 309 ? 18.915 -19.892 -33.110 1.00 47.81 309 GLY A O 1
ATOM 2443 N N . ILE A 1 310 ? 20.433 -19.170 -34.594 1.00 49.38 310 ILE A N 1
ATOM 2444 C CA . ILE A 1 310 ? 20.812 -17.992 -33.811 1.00 49.38 310 ILE A CA 1
ATOM 2445 C C . ILE A 1 310 ? 19.759 -16.901 -33.999 1.00 49.38 310 ILE A C 1
ATOM 2447 O O . ILE A 1 310 ? 19.430 -16.510 -35.119 1.00 49.38 310 ILE A O 1
ATOM 2451 N N . VAL A 1 311 ? 19.267 -16.354 -32.888 1.00 48.16 311 VAL A N 1
ATOM 2452 C CA . VAL A 1 311 ? 18.367 -15.196 -32.876 1.00 48.16 311 VAL A CA 1
ATOM 2453 C C . VAL A 1 311 ? 19.157 -13.950 -32.489 1.00 48.16 311 VAL A C 1
ATOM 2455 O O . VAL A 1 311 ? 19.734 -13.890 -31.405 1.00 48.16 311 VAL A O 1
ATOM 2458 N N . LEU A 1 312 ? 19.172 -12.940 -33.361 1.00 50.69 312 LEU A N 1
ATOM 2459 C CA . LEU A 1 312 ? 19.832 -11.655 -33.110 1.00 50.69 312 LEU A CA 1
ATOM 2460 C C . LEU A 1 312 ? 18.815 -10.515 -33.016 1.00 50.69 312 LEU A C 1
ATOM 2462 O O . LEU A 1 312 ? 17.846 -10.460 -33.777 1.00 50.69 312 LEU A O 1
ATOM 2466 N N . ALA A 1 313 ? 19.065 -9.583 -32.094 1.00 48.72 313 ALA A N 1
ATOM 2467 C CA . ALA A 1 313 ? 18.287 -8.362 -31.920 1.00 48.72 313 ALA A CA 1
ATOM 2468 C C . ALA A 1 313 ? 19.000 -7.162 -32.554 1.00 48.72 313 ALA A C 1
ATOM 2470 O O . ALA A 1 313 ? 20.196 -6.952 -32.355 1.00 48.72 313 ALA A O 1
ATOM 2471 N N . TYR A 1 314 ? 18.251 -6.339 -33.281 1.00 54.50 314 TYR A N 1
ATOM 2472 C CA . TYR A 1 314 ? 18.744 -5.114 -33.904 1.00 54.50 314 TYR A CA 1
ATOM 2473 C C . TYR A 1 314 ? 17.895 -3.931 -33.475 1.00 54.50 314 TYR A C 1
ATOM 2475 O O . TYR A 1 314 ? 16.678 -4.044 -33.392 1.00 54.50 314 TYR A O 1
ATOM 2483 N N . THR A 1 315 ? 18.514 -2.765 -33.295 1.00 46.22 315 THR A N 1
ATOM 2484 C CA . THR A 1 315 ? 17.788 -1.545 -32.894 1.00 46.22 315 THR A CA 1
ATOM 2485 C C . THR A 1 315 ? 16.916 -0.956 -34.014 1.00 46.22 315 THR A C 1
ATOM 2487 O O . THR A 1 315 ? 16.075 -0.106 -33.757 1.00 46.22 315 THR A O 1
ATOM 2490 N N . SER A 1 316 ? 17.104 -1.385 -35.271 1.00 54.75 316 SER A N 1
ATOM 2491 C CA . SER A 1 316 ? 16.206 -1.100 -36.404 1.00 54.75 316 SER A CA 1
ATOM 2492 C C . SER A 1 316 ? 16.504 -2.001 -37.610 1.00 54.75 316 SER A C 1
ATOM 2494 O O . SER A 1 316 ? 17.604 -2.543 -37.730 1.00 54.75 316 SER A O 1
ATOM 2496 N N . GLN A 1 317 ? 15.583 -2.084 -38.580 1.00 58.50 317 GLN A N 1
ATOM 2497 C CA . GLN A 1 317 ? 15.829 -2.735 -39.883 1.00 58.50 317 GLN A CA 1
ATOM 2498 C C . GLN A 1 317 ? 17.012 -2.116 -40.649 1.00 58.50 317 GLN A C 1
ATOM 2500 O O . GLN A 1 317 ? 17.757 -2.802 -41.350 1.00 58.50 317 GLN A O 1
ATOM 2505 N N . LYS A 1 318 ? 17.211 -0.798 -40.530 1.00 55.69 318 LYS A N 1
ATOM 2506 C CA . LYS A 1 318 ? 18.353 -0.085 -41.120 1.00 55.69 318 LYS A CA 1
ATOM 2507 C C . LYS A 1 318 ? 19.668 -0.481 -40.447 1.00 55.69 318 LYS A C 1
ATOM 2509 O O . LYS A 1 318 ? 20.639 -0.752 -41.149 1.00 55.69 318 LYS A O 1
ATOM 2514 N N . HIS A 1 319 ? 19.677 -0.569 -39.115 1.00 54.88 319 HIS A N 1
ATOM 2515 C CA . HIS A 1 319 ? 20.834 -1.030 -38.348 1.00 54.88 319 HIS A CA 1
ATOM 2516 C C . HIS A 1 319 ? 21.165 -2.492 -38.667 1.00 54.88 319 HIS A C 1
ATOM 2518 O O . HIS A 1 319 ? 22.330 -2.807 -38.903 1.00 54.88 319 HIS A O 1
ATOM 2524 N N . ARG A 1 320 ? 20.143 -3.348 -38.795 1.00 66.75 320 ARG A N 1
ATOM 2525 C CA . ARG A 1 320 ? 20.305 -4.720 -39.277 1.00 66.75 320 ARG A CA 1
ATOM 2526 C C . ARG A 1 320 ? 21.009 -4.758 -40.628 1.00 66.75 320 ARG A C 1
ATOM 2528 O O . ARG A 1 320 ? 22.103 -5.298 -40.716 1.00 66.75 320 ARG A O 1
ATOM 2535 N N . ARG A 1 321 ? 20.429 -4.126 -41.656 1.00 60.44 321 ARG A N 1
ATOM 2536 C CA . ARG A 1 321 ? 20.991 -4.116 -43.021 1.00 60.44 321 ARG A CA 1
ATOM 2537 C C . ARG A 1 321 ? 22.431 -3.597 -43.058 1.00 60.44 321 ARG A C 1
ATOM 2539 O O . ARG A 1 321 ? 23.254 -4.128 -43.795 1.00 60.44 321 ARG A O 1
ATOM 2546 N N . PHE A 1 322 ? 22.737 -2.568 -42.266 1.00 56.00 322 PHE A N 1
ATOM 2547 C CA . PHE A 1 322 ? 24.087 -2.015 -42.150 1.00 56.00 322 PHE A CA 1
ATOM 2548 C C . PHE A 1 322 ? 25.085 -3.019 -41.557 1.00 56.00 322 PHE A C 1
ATOM 2550 O O . PHE A 1 322 ? 26.198 -3.147 -42.069 1.00 56.00 322 PHE A O 1
ATOM 2557 N N . LEU A 1 323 ? 24.698 -3.723 -40.490 1.00 52.78 323 LEU A N 1
ATOM 2558 C CA . LEU A 1 323 ? 25.546 -4.725 -39.854 1.00 52.78 323 LEU A CA 1
ATOM 2559 C C . LEU A 1 323 ? 25.684 -5.977 -40.718 1.00 52.78 323 LEU A C 1
ATOM 2561 O O . LEU A 1 323 ? 26.816 -6.360 -40.970 1.00 52.78 323 LEU A O 1
ATOM 2565 N N . GLU A 1 324 ? 24.590 -6.535 -41.242 1.00 63.91 324 GLU A N 1
ATOM 2566 C CA . GLU A 1 324 ? 24.583 -7.692 -42.158 1.00 63.91 324 GLU A CA 1
ATOM 2567 C C . GLU A 1 324 ? 25.545 -7.480 -43.338 1.00 63.91 324 GLU A C 1
ATOM 2569 O O . GLU A 1 324 ? 26.420 -8.304 -43.604 1.00 63.91 324 GLU A O 1
ATOM 2574 N N . HIS A 1 325 ? 25.476 -6.301 -43.967 1.00 58.03 325 HIS A N 1
ATOM 2575 C CA . HIS A 1 325 ? 26.379 -5.920 -45.053 1.00 58.03 325 HIS A CA 1
ATOM 2576 C C . HIS A 1 325 ? 27.858 -5.882 -44.630 1.00 58.03 325 HIS A C 1
ATOM 2578 O O . HIS A 1 325 ? 28.750 -6.185 -45.421 1.00 58.03 325 HIS A O 1
ATOM 2584 N N . ARG A 1 326 ? 28.148 -5.465 -43.393 1.00 49.19 326 ARG A N 1
ATOM 2585 C CA . ARG A 1 326 ? 29.517 -5.241 -42.905 1.00 49.19 326 ARG A CA 1
ATOM 2586 C C . ARG A 1 326 ? 30.141 -6.478 -42.263 1.00 49.19 326 ARG A C 1
ATOM 2588 O O . ARG A 1 326 ? 31.359 -6.618 -42.300 1.00 49.19 326 ARG A O 1
ATOM 2595 N N . THR A 1 327 ? 29.332 -7.337 -41.655 1.00 50.19 327 THR A N 1
ATOM 2596 C CA . THR A 1 327 ? 29.769 -8.574 -40.998 1.00 50.19 327 THR A CA 1
ATOM 2597 C C . THR A 1 327 ? 29.667 -9.787 -41.918 1.00 50.19 327 THR A C 1
ATOM 2599 O O . THR A 1 327 ? 30.200 -10.837 -41.576 1.00 50.19 327 THR A O 1
ATOM 2602 N N . GLY A 1 328 ? 29.020 -9.650 -43.082 1.00 54.81 328 GLY A N 1
ATOM 2603 C CA . GLY A 1 328 ? 28.836 -10.737 -44.044 1.00 54.81 328 GLY A CA 1
ATOM 2604 C C . GLY A 1 328 ? 27.792 -11.768 -43.609 1.00 54.81 328 GLY A C 1
ATOM 2605 O O . GLY A 1 328 ? 27.767 -12.871 -44.148 1.00 54.81 328 GLY A O 1
ATOM 2606 N N . VAL A 1 329 ? 26.958 -11.427 -42.625 1.00 54.22 329 VAL A N 1
ATOM 2607 C CA . VAL A 1 329 ? 25.885 -12.280 -42.109 1.00 54.22 329 VAL A CA 1
ATOM 2608 C C . VAL A 1 329 ? 24.622 -11.977 -42.908 1.00 54.22 329 VAL A C 1
ATOM 2610 O O . VAL A 1 329 ? 24.139 -10.850 -42.880 1.00 54.22 329 VAL A O 1
ATOM 2613 N N . TYR A 1 330 ? 24.085 -12.964 -43.623 1.00 56.38 330 TYR A N 1
ATOM 2614 C CA . TYR A 1 330 ? 22.871 -12.825 -44.429 1.00 56.38 330 TYR A CA 1
ATOM 2615 C C . TYR A 1 330 ? 21.946 -14.021 -44.191 1.00 56.38 330 TYR A C 1
ATOM 2617 O O . TYR A 1 330 ? 22.418 -15.115 -43.897 1.00 56.38 330 TYR A O 1
ATOM 2625 N N . ARG A 1 331 ? 20.633 -13.820 -44.356 1.00 47.25 331 ARG A N 1
ATOM 2626 C CA . ARG A 1 331 ? 19.673 -14.925 -44.492 1.00 47.25 331 ARG A CA 1
ATOM 2627 C C . ARG A 1 331 ? 19.841 -15.560 -45.870 1.00 47.25 331 ARG A C 1
ATOM 2629 O O . ARG A 1 331 ? 19.601 -14.881 -46.871 1.00 47.25 331 ARG A O 1
ATOM 2636 N N . GLU A 1 332 ? 20.205 -16.836 -45.941 1.00 45.53 332 GLU A N 1
ATOM 2637 C CA . GLU A 1 332 ? 20.181 -17.570 -47.205 1.00 45.53 332 GLU A CA 1
ATOM 2638 C C . GLU A 1 332 ? 18.802 -18.205 -47.366 1.00 45.53 332 GLU A C 1
ATOM 2640 O O . GLU A 1 332 ? 18.527 -19.314 -46.916 1.00 45.53 332 GLU A O 1
ATOM 2645 N N . HIS A 1 333 ? 17.891 -17.508 -48.049 1.00 37.47 333 HIS A N 1
ATOM 2646 C CA . HIS A 1 333 ? 16.652 -18.156 -48.461 1.00 37.47 333 HIS A CA 1
ATOM 2647 C C . HIS A 1 333 ? 16.932 -19.199 -49.558 1.00 37.47 333 HIS A C 1
ATOM 2649 O O . HIS A 1 333 ? 16.957 -18.876 -50.743 1.00 37.47 333 HIS A O 1
ATOM 2655 N N . GLY A 1 334 ? 17.071 -20.458 -49.125 1.00 40.50 334 GLY A N 1
ATOM 2656 C CA . GLY A 1 334 ? 16.755 -21.665 -49.889 1.00 40.50 334 GLY A CA 1
ATOM 2657 C C . GLY A 1 334 ? 17.917 -22.417 -50.547 1.00 40.50 334 GLY A C 1
ATOM 2658 O O . GLY A 1 334 ? 18.000 -22.390 -51.766 1.00 40.50 334 GLY A O 1
ATOM 2659 N N . ASP A 1 335 ? 18.731 -23.155 -49.778 1.00 31.11 335 ASP A N 1
ATOM 2660 C CA . ASP A 1 335 ? 19.222 -24.523 -50.098 1.00 31.11 335 ASP A CA 1
ATOM 2661 C C . ASP A 1 335 ? 20.041 -25.080 -48.900 1.00 31.11 335 ASP A C 1
ATOM 2663 O O . ASP A 1 335 ? 20.846 -24.341 -48.337 1.00 31.11 335 ASP A O 1
ATOM 2667 N N . PRO A 1 336 ? 19.915 -26.353 -48.465 1.00 35.59 336 PRO A N 1
ATOM 2668 C CA . PRO A 1 336 ? 20.392 -26.783 -47.147 1.00 35.59 336 PRO A CA 1
ATOM 2669 C C . PRO A 1 336 ? 21.899 -27.095 -47.039 1.00 35.59 336 PRO A C 1
ATOM 2671 O O . PRO A 1 336 ? 22.310 -27.734 -46.072 1.00 35.59 336 PRO A O 1
ATOM 2674 N N . GLN A 1 337 ? 22.759 -26.684 -47.978 1.00 38.72 337 GLN A N 1
ATOM 2675 C CA . GLN A 1 337 ? 24.209 -26.907 -47.859 1.00 38.72 337 GLN A CA 1
ATOM 2676 C C . GLN A 1 337 ? 25.049 -25.841 -48.580 1.00 38.72 337 GLN A C 1
ATOM 2678 O O . GLN A 1 337 ? 25.246 -25.956 -49.789 1.00 38.72 337 GLN A O 1
ATOM 2683 N N . ARG A 1 338 ? 25.655 -24.901 -47.826 1.00 29.72 338 ARG A N 1
ATOM 2684 C CA . ARG A 1 338 ? 27.088 -24.491 -47.881 1.00 29.72 338 ARG A CA 1
ATOM 2685 C C . ARG A 1 338 ? 27.323 -23.087 -47.300 1.00 29.72 338 ARG A C 1
ATOM 2687 O O . ARG A 1 338 ? 27.190 -22.098 -48.003 1.00 29.72 338 ARG A O 1
ATOM 2694 N N . VAL A 1 339 ? 27.915 -23.011 -46.107 1.00 31.36 339 VAL A N 1
ATOM 2695 C CA . VAL A 1 339 ? 28.657 -21.807 -45.698 1.00 31.36 339 VAL A CA 1
ATOM 2696 C C . VAL A 1 339 ? 30.002 -21.795 -46.437 1.00 31.36 339 VAL A C 1
ATOM 2698 O O . VAL A 1 339 ? 30.840 -22.676 -46.229 1.00 31.36 339 VAL A O 1
ATOM 2701 N N . ARG A 1 340 ? 30.237 -20.807 -47.309 1.00 31.06 340 ARG A N 1
ATOM 2702 C CA . ARG A 1 340 ? 31.592 -20.437 -47.753 1.00 31.06 340 ARG A CA 1
ATOM 2703 C C . ARG A 1 340 ? 31.983 -19.129 -47.080 1.00 31.06 340 ARG A C 1
ATOM 2705 O O . ARG A 1 340 ? 31.467 -18.076 -47.431 1.00 31.06 340 ARG A O 1
ATOM 2712 N N . ALA A 1 341 ? 32.958 -19.195 -46.179 1.00 31.72 341 ALA A N 1
ATOM 2713 C CA . ALA A 1 341 ? 33.699 -18.014 -45.762 1.00 31.72 341 ALA A CA 1
ATOM 2714 C C . ALA A 1 341 ? 34.394 -17.411 -46.996 1.00 31.72 341 ALA A C 1
ATOM 2716 O O . ALA A 1 341 ? 35.234 -18.070 -47.618 1.00 31.72 341 ALA A O 1
ATOM 2717 N N . GLN A 1 342 ? 34.045 -16.179 -47.375 1.00 30.59 342 GLN A N 1
ATOM 2718 C CA . GLN A 1 342 ? 34.902 -15.405 -48.268 1.00 30.59 342 GLN A CA 1
ATOM 2719 C C . GLN A 1 342 ? 36.142 -14.987 -47.478 1.00 30.59 342 GLN A C 1
ATOM 2721 O O . GLN A 1 342 ? 36.068 -14.204 -46.536 1.00 30.59 342 GLN A O 1
ATOM 2726 N N . GLN A 1 343 ? 37.283 -15.556 -47.862 1.00 34.91 343 GLN A N 1
ATOM 2727 C CA . GLN A 1 343 ? 38.586 -14.991 -47.553 1.00 34.91 343 GLN A CA 1
ATOM 2728 C C . GLN A 1 343 ? 38.847 -13.826 -48.506 1.00 34.91 343 GLN A C 1
ATOM 2730 O O . GLN A 1 343 ? 38.949 -14.047 -49.715 1.00 34.91 343 GLN A O 1
ATOM 2735 N N . SER A 1 344 ? 39.016 -12.633 -47.944 1.00 35.38 344 SER A N 1
ATOM 2736 C CA . SER A 1 344 ? 40.045 -11.662 -48.339 1.00 35.38 344 SER A CA 1
ATOM 2737 C C . SER A 1 344 ? 40.114 -10.550 -47.308 1.00 35.38 344 SER A C 1
ATOM 2739 O O . SER A 1 344 ? 39.073 -9.873 -47.146 1.00 35.38 344 SER A O 1
#

Radius of gyration: 25.67 Å; Cα contacts (8 Å, |Δi|>4): 569; chains: 1; bounding box: 65×53×78 Å

InterPro domains:
  IPR046718 Protein of unknown function DUF6610 [PF20314] (38-250)

Secondary structure (DSSP, 8-state):
-PPPPPP---------HHHHH--SEEEE---TTHHHHHHHTTPEEEEETT----GGGSTTEE----EEE--TTS--HHHHHHHHHHH--SEEEEEEE-SHHHHHHHHHHHHHHHHH-TT-EEEEEE-SHHHHHHS-TTSEEEEE--S---SSPPPHHHH--HHHHTTSEEEEES--HHHHHHHHHHHHS--TT-PPPPEEEEEE-THHHHHHHHT-EEEETTTTEEEE-TTS-HHHHHHHHHHHHHHHHHHTT-PPPP-----EES-SS----SSSS-----TTTTTS-----TT-SSS--EEEE-TTS-EEEES-HHHHHHHHHHHT-----S-S--------

Mean predicted aligned error: 13.99 Å

pLDDT: mean 75.81, std 23.45, range [29.72, 98.69]

Nearest PDB structures (foldseek):
  2vp8-assembly1_B  TM=3.405E-01  e=5.396E-01  Mycobacterium tuberculosis H37Rv
  6b4c-assembly7_G  TM=5.456E-01  e=5.132E+00  Trichoderma virens Gv29-8
  6skl-assembly1_X  TM=3.234E-01  e=7.859E+00  Saccharomyces cerevisiae S288C
  8k2n-assembly1_B  TM=2.250E-01  e=9.434E+00  Lacticaseibacillus yichunensis

Foldseek 3Di:
DDDDDDPDDDDDDQDALLQQLAALFEEAEEAPPLLLLCVVLQHQYAHELVDDNPCVVAAQFFHAHQEYEYPQVDQDQVSQVVSCVVRVHLEYERYEDLDLVVLQVLQVVVVVCCVVNVRHQYEYEYQAQNSLVRNDQSHAYEAEQAPDPPPDGDHCVVHDDLLSQFPGEYEYEAHDLVSVVVVSCSQRPADPVRTRHGRHHYYYHNVQLVCCVPPCWAFAQVVTDIDHDPPDDSSVRSSRNSVRSQVNCVVVSHYDRNDDDDTRSDRPDQQPPPDPDRPPDDPVVVPVLDADDPDDQPQHWDWDQAPVRDIHIDRGPVRVVVCCVVVVPDHDPDDDDDDDDDDD